Protein 8UKM (pdb70)

Nearest PDB structures (foldseek):
  8ukm-assembly1_A  TM=1.005E+00  e=1.524E-37  synthetic construct
  8un1-assembly1_B  TM=9.623E-01  e=1.556E-26  synthetic construct
  8ui2-assembly1_A  TM=9.583E-01  e=7.391E-26  synthetic construct
  6n06-assembly1_C  TM=9.325E-01  e=1.803E-20  Haliangium ochraceum DSM 14365
  5dii-assembly2_D  TM=9.354E-01  e=4.704E-20  Haliangium ochraceum DSM 14365

Foldseek 3Di:
DWKKKKFKFQPLVLVVVLVVQLCVQAVWDWQDFDAFAPGITMTMTIDAQVSNVVSVVRSCVSSVPPPPGTPDIDITGDDDPLVVVVSNDFDADDFDDDQQKKKKKFKFQAVRLVVVLVRQLVVVAVWDWGGWAARHPPRRMIITMTIGDPVRRVVSVVSSCVSCPPRTDDIDIGRGDDVVCRVPD/DKEKEWADDDDPVLVVQLVVLLLVLVCVLVVDDPVPDDYYYDYDYQQPDDDPNDGSDIAMEMEAEAAPPDDVVSVVSSVVSNLVSNCVSVVDDSVRYHYYYDHQYPVGD

B-factor: mean 154.23, std 31.89, range [104.58, 268.88]

Sequence (294 aa):
RPALLILELKSYARGVRVADAALKAAPVRLLKCKIVEPGKALIMLTGRPEDVEKAYKAALTVANKGSGNLIDSVFIPAIHPALLPFLLEETPAPPLEDPDRALLFVEVKTVAAAIRAADAALRAAPVELVRMRLSEHIGGKAVFALVGDPADVLRAAAVVAEVAGDQLLDIAIIPRPHPALLGREMLVVYVPEGYSEAQKRALLFRLAAAVVEATGTPLENVRIILTTYAPADVLLGGAIGVPLVVILVYLLEGLSPEQKAALVKALTAAAAEALGVDPENIRVILVPVPPENF

Solvent-accessible surface area: 15415 Å² total; per-residue (Å²): 158,59,0,9,4,1,8,17,1,96,28,125,70,91,0,76,145,1,11,64,26,3,88,155,50,3,127,14,165,92,50,51,40,105,93,23,78,82,36,78,9,8,2,19,10,17,24,151,64,96,19,1,72,58,1,34,106,31,2,45,108,73,9,90,108,56,70,48,31,14,84,23,21,9,60,38,71,33,3,54,68,45,18,60,64,23,32,105,117,119,56,104,26,102,105,53,146,49,76,84,82,8,24,5,80,1,24,4,100,14,6,0,2,0,28,78,0,8,15,29,8,15,102,62,0,95,6,106,19,30,118,35,128,30,6,77,159,57,31,15,83,2,23,13,14,10,16,10,65,42,28,46,1,8,67,4,0,3,33,7,1,114,47,2,20,107,44,24,94,76,30,46,45,77,48,155,13,109,108,70,57,56,46,185,90,94,12,48,5,112,16,12,110,58,62,50,97,16,68,89,65,12,15,62,35,60,4,16,11,11,17,12,94,31,49,61,37,86,40,90,110,24,108,44,87,46,74,70,46,50,69,92,104,37,109,56,81,66,38,112,38,58,53,30,12,44,4,44,14,89,22,64,71,77,46,43,110,124,54,52,60,51,10,47,138,23,7,26,45,10,5,15,112,20,26,70,30,74,73,116,24,6,115,33,93,46,60,72,20,62,111,165,101,132

Secondary structure (DSSP, 8-state):
---EEEEEESSHHHHHHHHHHHHHH--PEEEEEEEETTTEEEEEEE--HHHHHHHHHHHHHHHTTTSSSEEEEEEES---TTHHHHHHS--PPPPPS-TT-EEEEEEES-HHHHHHHHHHHHHHS--EEEEEEESSSSTT-EEEEEEE-HHHHHHHHHHHHHHHGGGEEEEEEE----TTTTTT-/-EEEEEES---HHHHHHHHHHHHHHHHHHH---GGG---EEEEE-GGG-EETTEES---EEEEEEEES---HHHHHHHHHHHHHHHHHHH---GGGEEEEEEEE-TTT-

Structure (mmCIF, N/CA/C/O backbone):
data_8UKM
#
_entry.id   8UKM
#
_cell.length_a   1.00
_cell.length_b   1.00
_cell.length_c   1.00
_cell.angle_alpha   90.00
_cell.angle_beta   90.00
_cell.angle_gamma   90.00
#
_symmetry.space_group_name_H-M   'P 1'
#
loop_
_entity.id
_entity.type
_entity.pdbx_description
1 polymer T33-ml30-redesigned-tandem-BMC-T-fold
2 polymer T33-ml30-redesigned-4-OT-fold
#
loop_
_atom_site.group_PDB
_atom_site.id
_atom_site.type_symbol
_atom_site.label_atom_id
_atom_site.label_alt_id
_atom_site.label_comp_id
_atom_site.label_asym_id
_atom_site.label_entity_id
_atom_site.label_seq_id
_atom_site.pdbx_PDB_ins_code
_atom_site.Cartn_x
_atom_site.Cartn_y
_atom_site.Cartn_z
_atom_site.occupancy
_atom_site.B_iso_or_equiv
_atom_site.auth_seq_id
_atom_site.auth_comp_id
_atom_site.auth_asym_id
_atom_site.auth_atom_id
_atom_site.pdbx_PDB_model_num
ATOM 1 N N . ARG A 1 8 ? 143.597 166.635 156.111 1.00 175.39 19 ARG A N 1
ATOM 2 C CA . ARG A 1 8 ? 142.951 165.544 155.389 1.00 175.39 19 ARG A CA 1
ATOM 3 C C . ARG A 1 8 ? 142.835 165.852 153.901 1.00 175.39 19 ARG A C 1
ATOM 4 O O . ARG A 1 8 ? 141.853 166.444 153.458 1.00 175.39 19 ARG A O 1
ATOM 12 N N . PRO A 1 9 ? 143.850 165.450 153.135 1.00 164.70 20 PRO A N 1
ATOM 13 C CA . PRO A 1 9 ? 143.806 165.652 151.682 1.00 164.70 20 PRO A CA 1
ATOM 14 C C . PRO A 1 9 ? 142.857 164.686 150.995 1.00 164.70 20 PRO A C 1
ATOM 15 O O . PRO A 1 9 ? 142.310 163.780 151.631 1.00 164.70 20 PRO A O 1
ATOM 19 N N . ALA A 1 10 ? 142.655 164.875 149.693 1.00 171.12 21 ALA A N 1
ATOM 20 C CA . ALA A 1 10 ? 141.763 164.045 148.900 1.00 171.12 21 ALA A CA 1
ATOM 21 C C . ALA A 1 10 ? 142.567 163.205 147.909 1.00 171.12 21 ALA A C 1
ATOM 22 O O . ALA A 1 10 ? 143.779 163.370 147.747 1.00 171.12 21 ALA A O 1
ATOM 24 N N . LEU A 1 11 ? 141.876 162.290 147.232 1.00 161.78 22 LEU A N 1
ATOM 25 C CA . LEU A 1 11 ? 142.510 161.436 146.239 1.00 161.78 22 LEU A CA 1
ATOM 26 C C . LEU A 1 11 ? 141.513 161.117 145.137 1.00 161.78 22 LEU A C 1
ATOM 27 O O . LEU A 1 11 ? 140.298 161.113 145.350 1.00 161.78 22 LEU A O 1
ATOM 32 N N . LEU A 1 12 ? 142.046 160.841 143.950 1.00 150.31 23 LEU A N 1
ATOM 33 C CA . LEU A 1 12 ? 141.244 160.366 142.833 1.00 150.31 23 LEU A CA 1
ATOM 34 C C . LEU A 1 12 ? 142.001 159.253 142.131 1.00 150.31 23 LEU A C 1
ATOM 35 O O . LEU A 1 12 ? 143.193 159.396 141.841 1.00 150.31 23 LEU A O 1
ATOM 40 N N . ILE A 1 13 ? 141.299 158.155 141.858 1.00 138.69 24 ILE A N 1
ATOM 41 C CA . ILE A 1 13 ? 141.887 156.941 141.308 1.00 138.69 24 ILE A CA 1
ATOM 42 C C . ILE A 1 13 ? 141.120 156.549 140.055 1.00 138.69 24 ILE A C 1
ATOM 43 O O . ILE A 1 13 ? 139.886 156.602 140.029 1.00 138.69 24 ILE A O 1
ATOM 48 N N . LEU A 1 14 ? 141.853 156.148 139.020 1.00 137.26 25 LEU A N 1
ATOM 49 C CA . LEU A 1 14 ? 141.254 155.795 137.738 1.00 137.26 25 LEU A CA 1
ATOM 50 C C . LEU A 1 14 ? 141.886 154.509 137.232 1.00 137.26 25 LEU A C 1
ATOM 51 O O . LE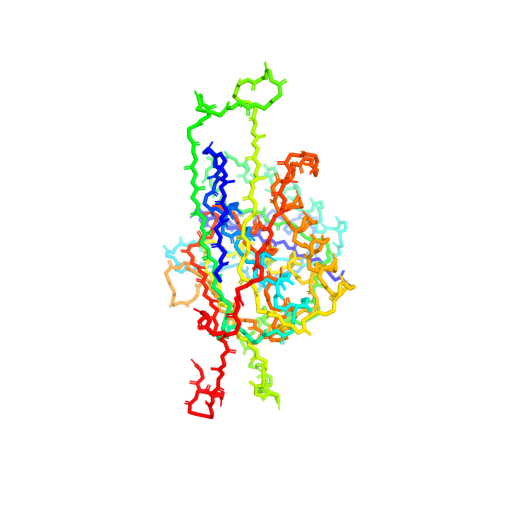U A 1 14 ? 143.097 154.466 136.992 1.00 137.26 25 LEU A O 1
ATOM 56 N N . GLU A 1 15 ? 141.066 153.471 137.073 1.00 141.59 26 GLU A N 1
ATOM 57 C CA . GLU A 1 15 ? 141.491 152.180 136.542 1.00 141.59 26 GLU A CA 1
ATOM 58 C C . GLU A 1 15 ? 140.858 152.007 135.169 1.00 141.59 26 GLU A C 1
ATOM 59 O O . GLU A 1 15 ? 139.632 151.893 135.055 1.00 141.59 26 GLU A O 1
ATOM 65 N N . LEU A 1 16 ? 141.685 151.985 134.129 1.00 134.39 27 LEU A N 1
ATOM 66 C CA . LEU A 1 16 ? 141.179 151.932 132.768 1.00 134.39 27 LEU A CA 1
ATOM 67 C C . LEU A 1 16 ? 141.846 150.802 132.000 1.00 134.39 27 LEU A C 1
ATOM 68 O O . LEU A 1 16 ? 142.921 150.322 132.362 1.00 134.39 27 LEU A O 1
ATOM 73 N N . LYS A 1 17 ? 141.173 150.370 130.934 1.00 141.23 28 LYS A N 1
ATOM 74 C CA . LYS A 1 17 ? 141.683 149.339 130.039 1.00 141.23 28 LYS A CA 1
ATOM 75 C C . LYS A 1 17 ? 142.245 149.916 128.747 1.00 141.23 28 LYS A C 1
ATOM 76 O O . LYS A 1 17 ? 143.341 149.535 128.324 1.00 141.23 28 LYS A O 1
ATOM 82 N N . SER A 1 18 ? 141.519 150.830 128.109 1.00 141.69 29 SER A N 1
ATOM 83 C CA . SER A 1 18 ? 142.039 151.570 126.963 1.00 141.69 29 SER A CA 1
ATOM 84 C C . SER A 1 18 ? 142.984 152.625 127.517 1.00 141.69 29 SER A C 1
ATOM 85 O O . SER A 1 18 ? 142.596 153.760 127.795 1.00 141.69 29 SER A O 1
ATOM 88 N N . TYR A 1 19 ? 144.245 152.237 127.696 1.00 154.11 30 TYR A N 1
ATOM 89 C CA . TYR A 1 19 ? 145.182 153.083 128.423 1.00 154.11 30 TYR A CA 1
ATOM 90 C C . TYR A 1 19 ? 145.559 154.342 127.656 1.00 154.11 30 TYR A C 1
ATOM 91 O O . TYR A 1 19 ? 145.934 155.339 128.278 1.00 154.11 30 TYR A O 1
ATOM 100 N N . ALA A 1 20 ? 145.481 154.326 126.326 1.00 124.72 31 ALA A N 1
ATOM 101 C CA . ALA A 1 20 ? 145.583 155.581 125.596 1.00 124.72 31 ALA A CA 1
ATOM 102 C C . ALA A 1 20 ? 144.415 156.493 125.940 1.00 124.72 31 ALA A C 1
ATOM 103 O O . ALA A 1 20 ? 144.589 157.705 126.115 1.00 124.72 31 ALA A O 1
ATOM 105 N N . ARG A 1 21 ? 143.214 155.923 126.050 1.00 134.73 32 ARG A N 1
ATOM 106 C CA . ARG A 1 21 ? 142.078 156.698 126.531 1.00 134.73 32 ARG A CA 1
ATOM 107 C C . ARG A 1 21 ? 142.308 157.177 127.955 1.00 134.73 32 ARG A C 1
ATOM 108 O O . ARG A 1 21 ? 141.845 158.260 128.327 1.00 134.73 32 ARG A O 1
ATOM 116 N N . GLY A 1 22 ? 143.019 156.391 128.765 1.00 135.41 33 GLY A N 1
ATOM 117 C CA . GLY A 1 22 ? 143.389 156.860 130.089 1.00 135.41 33 GLY A CA 1
ATOM 118 C C . GLY A 1 22 ? 144.324 158.050 130.035 1.00 135.41 33 GLY A C 1
ATOM 119 O O . GLY A 1 22 ? 144.184 159.002 130.806 1.00 135.41 33 GLY A O 1
ATOM 120 N N . VAL A 1 23 ? 145.294 158.008 129.125 1.00 129.05 34 VAL A N 1
ATOM 121 C CA . VAL A 1 23 ? 146.146 159.167 128.894 1.00 129.05 34 VAL A CA 1
ATOM 122 C C . VAL A 1 23 ? 145.289 160.372 128.540 1.00 129.05 34 VAL A C 1
ATOM 123 O O . VAL A 1 23 ? 145.461 161.465 129.089 1.00 129.05 34 VAL A O 1
ATOM 127 N N . ARG A 1 24 ? 144.334 160.173 127.632 1.00 137.98 35 ARG A N 1
ATOM 128 C CA . ARG A 1 24 ? 143.480 161.268 127.185 1.00 137.98 35 ARG A CA 1
ATOM 129 C C . ARG A 1 24 ? 142.683 161.854 128.342 1.00 137.98 35 ARG A C 1
ATOM 130 O O . ARG A 1 24 ? 142.589 163.078 128.495 1.00 137.98 35 ARG A O 1
ATOM 138 N N . VAL A 1 25 ? 142.098 160.991 129.171 1.00 131.86 36 VAL A N 1
ATOM 139 C CA . VAL A 1 25 ? 141.270 161.484 130.264 1.00 131.86 36 VAL A CA 1
ATOM 140 C C . VAL A 1 25 ? 142.129 162.184 131.307 1.00 131.86 36 VAL A C 1
ATOM 141 O O . VAL A 1 25 ? 141.708 163.180 131.903 1.00 131.86 36 VAL A O 1
ATOM 145 N N . ALA A 1 26 ? 143.347 161.691 131.539 1.00 134.75 37 ALA A N 1
ATOM 146 C CA . ALA A 1 26 ? 144.247 162.385 132.452 1.00 134.75 37 ALA A CA 1
ATOM 147 C C . ALA A 1 26 ? 144.604 163.764 131.916 1.00 134.75 37 ALA A C 1
ATOM 148 O O . ALA A 1 26 ? 144.620 164.753 132.666 1.00 134.75 37 ALA A O 1
ATOM 150 N N . ASP A 1 27 ? 144.888 163.849 130.614 1.00 150.28 38 ASP A N 1
ATOM 151 C CA . ASP A 1 27 ? 145.192 165.141 130.020 1.00 150.28 38 ASP A CA 1
ATOM 152 C C . ASP A 1 27 ? 144.022 166.095 130.175 1.00 150.28 38 ASP A C 1
ATOM 153 O O . ASP A 1 27 ? 144.212 167.254 130.542 1.00 150.28 38 ASP A O 1
ATOM 158 N N . ALA A 1 28 ? 142.802 165.618 129.923 1.00 149.80 39 ALA A N 1
ATOM 159 C CA . ALA A 1 28 ? 141.629 166.478 130.068 1.00 149.80 39 ALA A CA 1
ATOM 160 C C . ALA A 1 28 ? 141.437 166.914 131.516 1.00 149.80 39 ALA A C 1
ATOM 161 O O . ALA A 1 28 ? 141.106 168.077 131.793 1.00 149.80 39 ALA A O 1
ATOM 163 N N . ALA A 1 29 ? 141.645 165.990 132.454 1.00 146.27 40 ALA A N 1
ATOM 164 C CA . ALA A 1 29 ? 141.492 166.319 133.863 1.00 146.27 40 ALA A CA 1
ATOM 165 C C . ALA A 1 29 ? 142.450 167.426 134.265 1.00 146.27 40 ALA A C 1
ATOM 166 O O . ALA A 1 29 ? 142.069 168.355 134.986 1.00 146.27 40 ALA A O 1
ATOM 168 N N . LEU A 1 30 ? 143.695 167.360 133.799 1.00 149.05 41 LEU A N 1
ATOM 169 C CA . LEU A 1 30 ? 144.591 168.459 134.127 1.00 149.05 41 LEU A CA 1
ATOM 170 C C . LEU A 1 30 ? 144.359 169.683 133.249 1.00 149.05 41 LEU A C 1
ATOM 171 O O . LEU A 1 30 ? 144.818 170.772 133.609 1.00 149.05 41 LEU A O 1
ATOM 176 N N . LYS A 1 31 ? 143.674 169.536 132.110 1.00 154.73 42 LYS A N 1
ATOM 177 C CA . LYS A 1 31 ? 143.200 170.711 131.386 1.00 154.73 42 LYS A CA 1
ATOM 178 C C . LYS A 1 31 ? 142.293 171.526 132.285 1.00 154.73 42 LYS A C 1
ATOM 179 O O . LYS A 1 31 ? 142.442 172.747 132.414 1.00 154.73 42 LYS A O 1
ATOM 185 N N . ALA A 1 32 ? 141.335 170.850 132.919 1.00 150.33 43 ALA A N 1
ATOM 186 C CA . ALA A 1 32 ? 140.380 171.553 133.765 1.00 150.33 43 ALA A CA 1
ATOM 187 C C . ALA A 1 32 ? 141.049 172.129 135.005 1.00 150.33 43 ALA A C 1
ATOM 188 O O . ALA A 1 32 ? 140.811 173.288 135.364 1.00 150.33 43 ALA A O 1
ATOM 190 N N . ALA A 1 33 ? 141.901 171.350 135.663 1.00 169.75 44 ALA A N 1
ATOM 191 C CA . ALA A 1 33 ? 142.338 171.701 137.003 1.00 169.75 44 ALA A CA 1
ATOM 192 C C . ALA A 1 33 ? 143.853 171.677 137.119 1.00 169.75 44 ALA A C 1
ATOM 193 O O . ALA A 1 33 ? 144.529 170.953 136.382 1.00 169.75 44 ALA A O 1
ATOM 195 N N . PRO A 1 34 ? 144.417 172.476 138.045 1.00 180.79 45 PRO A N 1
ATOM 196 C CA . PRO A 1 34 ? 145.846 172.405 138.374 1.00 180.79 45 PRO A CA 1
ATOM 197 C C . PRO A 1 34 ? 146.163 171.332 139.415 1.00 180.79 45 PRO A C 1
ATOM 198 O O . PRO A 1 34 ? 146.878 171.576 140.388 1.00 180.79 45 PRO A O 1
ATOM 202 N N . VAL A 1 35 ? 145.622 170.138 139.211 1.00 175.61 46 VAL A N 1
ATOM 203 C CA . VAL A 1 35 ? 145.800 169.031 140.141 1.00 175.61 46 VAL A CA 1
ATOM 204 C C . VAL A 1 35 ? 147.092 168.306 139.796 1.00 175.61 46 VAL A C 1
ATOM 205 O O . VAL A 1 35 ? 147.334 167.966 138.632 1.00 175.61 46 VAL A O 1
ATOM 209 N N . ARG A 1 36 ? 147.927 168.075 140.804 1.00 171.24 47 ARG A N 1
ATOM 210 C CA . ARG A 1 36 ? 149.192 167.395 140.581 1.00 171.24 47 ARG A CA 1
ATOM 211 C C . ARG A 1 36 ? 148.963 165.926 140.234 1.00 171.24 47 ARG A C 1
ATOM 212 O O . ARG A 1 36 ? 147.918 165.340 140.530 1.00 171.24 47 ARG A O 1
ATOM 220 N N . LEU A 1 37 ? 149.963 165.335 139.589 1.00 169.64 48 LEU A N 1
ATOM 221 C CA . LEU A 1 37 ? 149.923 163.938 139.184 1.00 169.64 48 LEU A CA 1
ATOM 222 C C . LEU A 1 37 ? 150.771 163.097 140.126 1.00 169.64 48 LEU A C 1
ATOM 223 O O . LEU A 1 37 ? 151.889 163.480 140.481 1.00 169.64 48 LEU A O 1
ATOM 228 N N . LEU A 1 38 ? 150.230 161.950 140.531 1.00 170.23 49 LEU A N 1
ATOM 229 C CA . LEU A 1 38 ? 150.957 160.997 141.359 1.00 170.23 49 LEU A CA 1
ATOM 230 C C . LEU A 1 38 ? 151.532 159.849 140.542 1.00 170.23 49 LEU A C 1
ATOM 231 O O . LEU A 1 38 ? 152.716 159.525 140.672 1.00 170.23 49 LEU A O 1
ATOM 236 N N . LYS A 1 39 ? 150.711 159.226 139.703 1.00 146.88 50 LYS A N 1
ATOM 237 C CA . LYS A 1 39 ? 151.168 158.140 138.842 1.00 146.88 50 LYS A CA 1
ATOM 238 C C . LYS A 1 39 ? 150.143 157.946 137.740 1.00 146.88 50 LYS A C 1
ATOM 239 O O . LYS A 1 39 ? 148.961 157.734 138.030 1.00 146.88 50 LYS A O 1
ATOM 245 N N . CYS A 1 40 ? 150.585 158.036 136.490 1.00 142.12 51 CYS A N 1
ATOM 246 C CA . CYS A 1 40 ? 149.779 157.677 135.325 1.00 142.12 51 CYS A CA 1
ATOM 247 C C . CYS A 1 40 ? 150.569 156.607 134.591 1.00 142.12 51 CYS A C 1
ATOM 248 O O . CYS A 1 40 ? 151.311 156.893 133.649 1.00 142.12 51 CYS A O 1
ATOM 251 N N . LYS A 1 41 ? 150.419 155.365 135.037 1.00 136.55 52 LYS A N 1
ATOM 252 C CA . LYS A 1 41 ? 151.277 154.294 134.551 1.00 136.55 52 LYS A CA 1
ATOM 253 C C . LYS A 1 41 ? 150.465 153.034 134.312 1.00 136.55 52 LYS A C 1
ATOM 254 O O . LYS A 1 41 ? 149.425 152.816 134.936 1.00 136.55 52 LYS A O 1
ATOM 260 N N . ILE A 1 42 ? 150.952 152.206 133.412 1.00 133.90 53 ILE A N 1
ATOM 261 C CA . ILE A 1 42 ? 150.339 150.913 133.152 1.00 133.90 53 ILE A CA 1
ATOM 262 C C . ILE A 1 42 ? 150.989 149.881 134.057 1.00 133.90 53 ILE A C 1
ATOM 263 O O . ILE A 1 42 ? 152.170 149.991 134.407 1.00 133.90 53 ILE A O 1
ATOM 268 N N . VAL A 1 43 ? 150.206 148.885 134.463 1.00 136.12 54 VAL A N 1
ATOM 269 C CA . VAL A 1 43 ? 150.664 147.830 135.353 1.00 136.12 54 VAL A CA 1
ATOM 270 C C . VAL A 1 43 ? 150.119 146.498 134.855 1.00 136.12 54 VAL A C 1
ATOM 271 O O . VAL A 1 43 ? 149.273 146.439 133.960 1.00 136.12 54 VAL A O 1
ATOM 275 N N . GLU A 1 44 ? 150.625 145.423 135.447 1.00 149.58 55 GLU A N 1
ATOM 276 C CA . GLU A 1 44 ? 150.142 144.094 135.115 1.00 149.58 55 GLU A CA 1
ATOM 277 C C . GLU A 1 44 ? 148.679 143.958 135.532 1.00 149.58 55 GLU A C 1
ATOM 278 O O . GLU A 1 44 ? 148.286 144.459 136.589 1.00 149.58 55 GLU A O 1
ATOM 284 N N . PRO A 1 45 ? 147.846 143.291 134.724 1.00 136.73 56 PRO A N 1
ATOM 285 C CA . PRO A 1 45 ? 148.153 142.640 133.450 1.00 136.73 56 PRO A CA 1
ATOM 286 C C . PRO A 1 45 ? 147.879 143.541 132.254 1.00 136.73 56 PRO A C 1
ATOM 287 O O . PRO A 1 45 ? 147.274 143.111 131.277 1.00 136.73 56 PRO A O 1
ATOM 291 N N . GLY A 1 46 ? 148.309 144.798 132.303 1.00 140.13 57 GLY A N 1
ATOM 292 C CA . GLY A 1 46 ? 148.095 145.700 131.190 1.00 140.13 57 GLY A CA 1
ATOM 293 C C . GLY A 1 46 ? 146.928 146.641 131.402 1.00 140.13 57 GLY A C 1
ATOM 294 O O . GLY A 1 46 ? 146.117 146.849 130.495 1.00 140.13 57 GLY A O 1
ATOM 295 N N . LYS A 1 47 ? 146.827 147.208 132.599 1.00 140.09 58 LYS A N 1
ATOM 296 C CA . LYS A 1 47 ? 145.765 148.140 132.945 1.00 140.09 58 LYS A CA 1
ATOM 297 C C . LYS A 1 47 ? 146.375 149.468 133.364 1.00 140.09 58 LYS A C 1
ATOM 298 O O . LYS A 1 47 ? 147.410 149.501 134.036 1.00 140.09 58 LYS A O 1
ATOM 304 N N . ALA A 1 48 ? 145.737 150.561 132.957 1.00 138.95 59 ALA A N 1
ATOM 305 C CA . ALA A 1 48 ? 146.225 151.896 133.260 1.00 138.95 59 ALA A CA 1
ATOM 306 C C . ALA A 1 48 ? 145.702 152.349 134.615 1.00 138.95 59 ALA A C 1
ATOM 307 O O . ALA A 1 48 ? 144.499 152.260 134.886 1.00 138.95 59 ALA A O 1
ATOM 309 N N . LEU A 1 49 ? 146.607 152.843 135.453 1.00 144.90 60 LEU A N 1
ATOM 310 C CA . LEU A 1 49 ? 146.293 153.337 136.782 1.00 144.90 60 LEU A CA 1
ATOM 311 C C . LEU A 1 49 ? 146.682 154.806 136.856 1.00 144.90 60 LEU A C 1
ATOM 312 O O . LEU A 1 49 ? 147.797 155.183 136.465 1.00 144.90 60 LEU A O 1
ATOM 317 N N . ILE A 1 50 ? 145.757 155.625 137.354 1.00 147.00 61 ILE A N 1
ATOM 318 C CA . ILE A 1 50 ? 145.933 157.067 137.461 1.00 147.00 61 ILE A CA 1
ATOM 319 C C . ILE A 1 50 ? 145.609 157.489 138.886 1.00 147.00 61 ILE A C 1
ATOM 320 O O . ILE A 1 50 ? 144.540 157.152 139.405 1.00 147.00 61 ILE A O 1
ATOM 325 N N . MET A 1 51 ? 146.521 158.231 139.510 1.00 159.09 62 MET A N 1
ATOM 326 C CA . MET A 1 51 ? 146.311 158.764 140.852 1.00 159.09 62 MET A CA 1
ATOM 327 C C . MET A 1 51 ? 146.551 160.266 140.853 1.00 159.09 62 MET A C 1
ATOM 328 O O . MET A 1 51 ? 147.592 160.731 140.380 1.00 159.09 62 MET A O 1
ATOM 333 N N . LEU A 1 52 ? 145.596 161.017 141.401 1.00 160.23 63 LEU A N 1
ATOM 334 C CA . LEU A 1 52 ? 145.673 162.471 141.450 1.00 160.23 63 LEU A CA 1
ATOM 335 C C . LEU A 1 52 ? 145.277 162.965 142.835 1.00 160.23 63 LEU A C 1
ATOM 336 O O . LEU A 1 52 ? 144.503 162.312 143.540 1.00 160.23 63 LEU A O 1
ATOM 341 N N . THR A 1 53 ? 145.808 164.126 143.222 1.00 172.19 64 THR A N 1
ATOM 342 C CA . THR A 1 53 ? 145.451 164.726 144.502 1.00 172.19 64 THR A CA 1
ATOM 343 C C . THR A 1 53 ? 145.530 166.243 144.405 1.00 172.19 64 THR A C 1
ATOM 344 O O . THR A 1 53 ? 146.248 166.798 143.569 1.00 172.19 64 THR A O 1
ATOM 348 N N . GLY A 1 54 ? 144.794 166.908 145.292 1.00 179.77 65 GLY A N 1
ATOM 349 C CA . GLY A 1 54 ? 144.766 168.364 145.300 1.00 179.77 65 GLY A CA 1
ATOM 350 C C . GLY A 1 54 ? 143.689 168.898 146.222 1.00 179.77 65 GLY A C 1
ATOM 351 O O . GLY A 1 54 ? 143.287 168.234 147.185 1.00 179.77 65 GLY A O 1
ATOM 352 N N . ARG A 1 55 ? 143.234 170.109 145.916 1.00 181.38 66 ARG A N 1
ATOM 353 C CA . ARG A 1 55 ? 142.199 170.745 146.719 1.00 181.38 66 ARG A CA 1
ATOM 354 C C . ARG A 1 55 ? 140.882 169.983 146.580 1.00 181.38 66 ARG A C 1
ATOM 355 O O . ARG A 1 55 ? 140.567 169.485 145.495 1.00 181.38 66 ARG A O 1
ATOM 363 N N . PRO A 1 56 ? 140.090 169.879 147.659 1.00 180.43 67 PRO A N 1
ATOM 364 C CA . PRO A 1 56 ? 138.848 169.092 147.604 1.00 180.43 67 PRO A CA 1
ATOM 365 C C . PRO A 1 56 ? 137.921 169.458 146.455 1.00 180.43 67 PRO A C 1
ATOM 366 O O . PRO A 1 56 ? 137.586 168.602 145.630 1.00 180.43 67 PRO A O 1
ATOM 370 N N . GLU A 1 57 ? 137.499 170.722 146.388 1.00 186.53 68 GLU A N 1
ATOM 371 C CA . GLU A 1 57 ? 136.585 171.131 145.325 1.00 186.53 68 GLU A CA 1
ATOM 372 C C . GLU A 1 57 ? 137.243 171.007 143.956 1.00 186.53 68 GLU A C 1
ATOM 373 O O . GLU A 1 57 ? 136.592 170.619 142.976 1.00 186.53 68 GLU A O 1
ATOM 379 N N . ASP A 1 58 ? 138.530 171.348 143.870 1.00 185.99 69 ASP A N 1
ATOM 380 C CA . ASP A 1 58 ? 139.259 171.228 142.612 1.00 185.99 69 ASP A CA 1
ATOM 381 C C . ASP A 1 58 ? 139.288 169.781 142.144 1.00 185.99 69 ASP A C 1
ATOM 382 O O . ASP A 1 58 ? 138.969 169.480 140.985 1.00 185.99 69 ASP A O 1
ATOM 387 N N . VAL A 1 59 ? 139.649 168.870 143.049 1.00 174.11 70 VAL A N 1
ATOM 388 C CA . VAL A 1 59 ? 139.671 167.450 142.720 1.00 174.11 70 VAL A CA 1
ATOM 389 C C . VAL A 1 59 ? 138.287 166.989 142.286 1.00 174.11 70 VAL A C 1
ATOM 390 O O . VAL A 1 59 ? 138.147 166.255 141.306 1.00 174.11 70 VAL A O 1
ATOM 394 N N . GLU A 1 60 ? 137.245 167.436 142.990 1.00 171.00 71 GLU A N 1
ATOM 395 C CA . GLU A 1 60 ? 135.888 166.982 142.695 1.00 171.00 71 GLU A CA 1
ATOM 396 C C . GLU A 1 60 ? 135.436 167.414 141.305 1.00 171.00 71 GLU A C 1
ATOM 397 O O . GLU A 1 60 ? 134.875 166.616 140.540 1.00 171.00 71 GLU A O 1
ATOM 403 N N . LYS A 1 61 ? 135.634 168.690 140.975 1.00 175.14 72 LYS A N 1
ATOM 404 C CA . LYS A 1 61 ? 135.197 169.175 139.672 1.00 175.14 72 LYS A CA 1
ATOM 405 C C . LYS A 1 61 ? 136.025 168.561 138.551 1.00 175.14 72 LYS A C 1
ATOM 406 O O . LYS A 1 61 ? 135.486 168.215 137.489 1.00 175.14 72 LYS A O 1
ATOM 412 N N . ALA A 1 62 ? 137.328 168.384 138.780 1.00 170.68 73 ALA A N 1
ATOM 413 C CA . ALA A 1 62 ? 138.135 167.658 137.812 1.00 170.68 73 ALA A CA 1
ATOM 414 C C . ALA A 1 62 ? 137.613 166.239 137.645 1.00 170.68 73 ALA A C 1
ATOM 415 O O . ALA A 1 62 ? 137.611 165.694 136.538 1.00 170.68 73 ALA A O 1
ATOM 417 N N . TYR A 1 63 ? 137.123 165.649 138.734 1.00 158.26 74 TYR A N 1
ATOM 418 C CA . TYR A 1 63 ? 136.630 164.281 138.692 1.00 158.26 74 TYR A CA 1
ATOM 419 C C . TYR A 1 63 ? 135.385 164.178 137.831 1.00 158.26 74 TYR A C 1
ATOM 420 O O . TYR A 1 63 ? 135.271 163.277 136.994 1.00 158.26 74 TYR A O 1
ATOM 429 N N . LYS A 1 64 ? 134.430 165.088 138.025 1.00 172.66 75 LYS A N 1
ATOM 430 C CA . LYS A 1 64 ? 133.236 164.992 137.194 1.00 172.66 75 LYS A CA 1
ATOM 431 C C . LYS A 1 64 ? 133.563 165.321 135.746 1.00 172.66 75 LYS A C 1
ATOM 432 O O . LYS A 1 64 ? 132.987 164.720 134.831 1.00 172.66 75 LYS A O 1
ATOM 438 N N . ALA A 1 65 ? 134.494 166.254 135.511 1.00 174.22 76 ALA A N 1
ATOM 439 C CA . ALA A 1 65 ? 134.919 166.510 134.139 1.00 174.22 76 ALA A CA 1
ATOM 440 C C . ALA A 1 65 ? 135.502 165.251 133.508 1.00 174.22 76 ALA A C 1
ATOM 441 O O . ALA A 1 65 ? 135.183 164.915 132.362 1.00 174.22 76 ALA A O 1
ATOM 443 N N . ALA A 1 66 ? 136.349 164.535 134.251 1.00 168.10 77 ALA A N 1
ATOM 444 C CA . ALA A 1 66 ? 136.945 163.305 133.740 1.00 168.10 77 ALA A CA 1
ATOM 445 C C . ALA A 1 66 ? 135.886 162.240 133.499 1.00 168.10 77 ALA A C 1
ATOM 446 O O . ALA A 1 66 ? 135.954 161.495 132.517 1.00 168.10 77 ALA A O 1
ATOM 448 N N . LEU A 1 67 ? 134.903 162.148 134.393 1.00 165.24 78 LEU A N 1
ATOM 449 C CA . LEU A 1 67 ? 133.822 161.189 134.205 1.00 165.24 78 LEU A CA 1
ATOM 450 C C . LEU A 1 67 ? 133.058 161.480 132.923 1.00 165.24 78 LEU A C 1
ATOM 451 O O . LEU A 1 67 ? 132.760 160.566 132.146 1.00 165.24 78 LEU A O 1
ATOM 456 N N . THR A 1 68 ? 132.744 162.755 132.680 1.00 180.08 79 THR A N 1
ATOM 457 C CA . THR A 1 68 ? 132.077 163.122 131.436 1.00 180.08 79 THR A CA 1
ATOM 458 C C . THR A 1 68 ? 132.944 162.790 130.231 1.00 180.08 79 THR A C 1
ATOM 459 O O . THR A 1 68 ? 132.443 162.300 129.212 1.00 180.08 79 THR A O 1
ATOM 463 N N . VAL A 1 69 ? 134.250 163.040 130.331 1.00 170.71 80 VAL A N 1
ATOM 464 C CA . VAL A 1 69 ? 135.126 162.830 129.184 1.00 170.71 80 VAL A CA 1
ATOM 465 C C . VAL A 1 69 ? 135.242 161.346 128.853 1.00 170.71 80 VAL A C 1
ATOM 466 O O . VAL A 1 69 ? 135.141 160.948 127.687 1.00 170.71 80 VAL A O 1
ATOM 470 N N . ALA A 1 70 ? 135.438 160.507 129.865 1.00 169.88 81 ALA A N 1
ATOM 471 C CA . ALA A 1 70 ? 135.748 159.100 129.652 1.00 169.88 81 ALA A CA 1
ATOM 472 C C . ALA A 1 70 ? 134.515 158.219 129.504 1.00 169.88 81 ALA A C 1
ATOM 473 O O . ALA A 1 70 ? 134.665 157.024 129.228 1.00 169.88 81 ALA A O 1
ATOM 475 N N . ASN A 1 71 ? 133.313 158.771 129.682 1.00 192.94 82 ASN A N 1
ATOM 476 C CA . ASN A 1 71 ? 132.058 158.033 129.522 1.00 192.94 82 ASN A CA 1
ATOM 477 C C . ASN A 1 71 ? 132.022 156.822 130.462 1.00 192.94 82 ASN A C 1
ATOM 478 O O . ASN A 1 71 ? 132.040 155.661 130.047 1.00 192.94 82 ASN A O 1
ATOM 48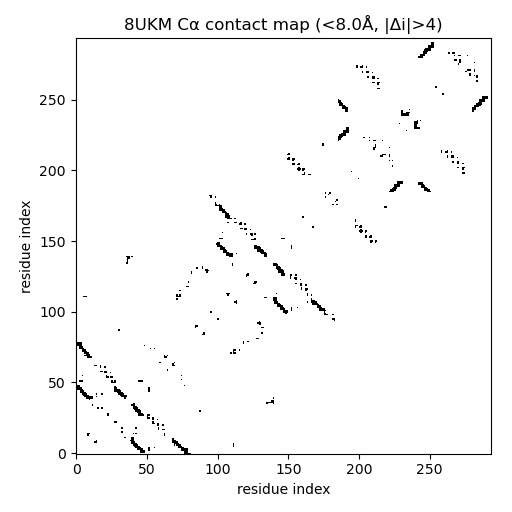3 N N . LYS A 1 72 ? 131.995 157.138 131.754 1.00 184.29 83 LYS A N 1
ATOM 484 C CA . LYS A 1 72 ? 131.915 156.108 132.780 1.00 184.29 83 LYS A CA 1
ATOM 485 C C . LYS A 1 72 ? 130.665 155.255 132.594 1.00 184.29 83 LYS A C 1
ATOM 486 O O . LYS A 1 72 ? 129.578 155.767 132.316 1.00 184.29 83 LYS A O 1
ATOM 492 N N . GLY A 1 73 ? 130.830 153.942 132.748 1.00 175.80 84 GLY A N 1
ATOM 493 C CA . GLY A 1 73 ? 129.735 153.007 132.622 1.00 175.80 84 GLY A CA 1
ATOM 494 C C . GLY A 1 73 ? 129.656 152.282 131.298 1.00 175.80 84 GLY A C 1
ATOM 495 O O . GLY A 1 73 ? 128.835 151.366 131.163 1.00 175.80 84 GLY A O 1
ATOM 496 N N . SER A 1 74 ? 130.480 152.652 130.320 1.00 182.55 85 SER A N 1
ATOM 497 C CA . SER A 1 74 ? 130.457 152.010 129.013 1.00 182.55 85 SER A CA 1
ATOM 498 C C . SER A 1 74 ? 131.407 150.825 128.914 1.00 182.55 85 SER A C 1
ATOM 499 O O . SER A 1 74 ? 131.518 150.231 127.836 1.00 182.55 85 SER A O 1
ATOM 502 N N . GLY A 1 75 ? 132.090 150.468 130.000 1.00 177.38 86 GLY A N 1
ATOM 503 C CA . GLY A 1 75 ? 132.995 149.343 130.023 1.00 177.38 86 GLY A CA 1
ATOM 504 C C . GLY A 1 75 ? 134.464 149.708 129.948 1.00 177.38 86 GLY A C 1
ATOM 505 O O . GLY A 1 75 ? 135.312 148.866 130.264 1.00 177.38 86 GLY A O 1
ATOM 506 N N . ASN A 1 76 ? 134.787 150.935 129.541 1.00 145.76 87 ASN A N 1
ATOM 507 C CA . ASN A 1 76 ? 136.187 151.336 129.477 1.00 145.76 87 ASN A CA 1
ATOM 508 C C . ASN A 1 76 ? 136.772 151.558 130.864 1.00 145.76 87 ASN A C 1
ATOM 509 O O . ASN A 1 76 ? 137.986 151.426 131.052 1.00 145.76 87 ASN A O 1
ATOM 514 N N . LEU A 1 77 ? 135.932 151.883 131.842 1.00 135.66 88 LEU A N 1
ATOM 515 C CA . LEU A 1 77 ? 136.378 152.226 133.187 1.00 135.66 88 LEU A CA 1
ATOM 516 C C . LEU A 1 77 ? 136.106 151.042 134.106 1.00 135.66 88 LEU A C 1
ATOM 517 O O . LEU A 1 77 ? 134.947 150.719 134.380 1.00 135.66 88 LEU A O 1
ATOM 522 N N . ILE A 1 78 ? 137.170 150.394 134.582 1.00 146.16 89 ILE A N 1
ATOM 523 C CA . ILE A 1 78 ? 136.987 149.297 135.525 1.00 146.16 89 ILE A CA 1
ATOM 524 C C . ILE A 1 78 ? 136.437 149.824 136.843 1.00 146.16 89 ILE A C 1
ATOM 525 O O . ILE A 1 78 ? 135.453 149.301 137.378 1.00 146.16 89 ILE A O 1
ATOM 530 N N . ASP A 1 79 ? 137.052 150.875 137.375 1.00 135.31 90 ASP A N 1
ATOM 531 C CA . ASP A 1 79 ? 136.613 151.451 138.636 1.00 135.31 90 ASP A CA 1
ATOM 532 C C . ASP A 1 79 ? 137.129 152.877 138.734 1.00 135.31 90 ASP A C 1
ATOM 533 O O . ASP A 1 79 ? 138.223 153.192 138.258 1.00 135.31 90 ASP A O 1
ATOM 538 N N . SER A 1 80 ? 136.323 153.730 139.358 1.00 148.65 91 SER A N 1
ATOM 539 C CA . SER A 1 80 ? 136.708 155.102 139.661 1.00 148.65 91 SER A CA 1
ATOM 540 C C . SER A 1 80 ? 136.270 155.404 141.083 1.00 148.65 91 SER A C 1
ATOM 541 O O . SER A 1 80 ? 135.078 155.321 141.395 1.00 148.65 91 SER A O 1
ATOM 544 N N . VAL A 1 81 ? 137.223 155.749 141.941 1.00 139.39 92 VAL A N 1
ATOM 545 C CA . VAL A 1 81 ? 136.963 155.965 143.358 1.00 139.39 92 VAL A CA 1
ATOM 546 C C . VAL A 1 81 ? 137.371 157.386 143.712 1.00 139.39 92 VAL A C 1
ATOM 547 O O . VAL A 1 81 ? 138.502 157.802 143.436 1.00 139.39 92 VAL A O 1
ATOM 551 N N . PHE A 1 82 ? 136.450 158.125 144.320 1.00 142.45 93 PHE A N 1
ATOM 552 C CA . PHE A 1 82 ? 136.702 159.471 144.806 1.00 142.45 93 PHE A CA 1
ATOM 553 C C . PHE A 1 82 ? 136.681 159.457 146.327 1.00 142.45 93 PHE A C 1
ATOM 554 O O . PHE A 1 82 ? 135.912 158.711 146.938 1.00 142.45 93 PHE A O 1
ATOM 562 N N . ILE A 1 83 ? 137.531 160.276 146.936 1.00 153.05 94 ILE A N 1
ATOM 563 C CA . ILE A 1 83 ? 137.608 160.341 148.392 1.00 153.05 94 ILE A CA 1
ATOM 564 C C . ILE A 1 83 ? 138.082 161.728 148.812 1.00 153.05 94 ILE A C 1
ATOM 565 O O . ILE A 1 83 ? 139.093 162.222 148.294 1.00 153.05 94 ILE A O 1
ATOM 570 N N . PRO A 1 84 ? 137.374 162.401 149.715 1.00 162.73 95 PRO A N 1
ATOM 571 C CA . PRO A 1 84 ? 137.783 163.755 150.108 1.00 162.73 95 PRO A CA 1
ATOM 572 C C . PRO A 1 84 ? 138.826 163.775 151.213 1.00 162.73 95 PRO A C 1
ATOM 573 O O . PRO A 1 84 ? 139.658 164.684 151.268 1.00 162.73 95 PRO A O 1
ATOM 577 N N . ALA A 1 85 ? 138.793 162.784 152.099 1.00 160.17 96 ALA A N 1
ATOM 578 C CA . ALA A 1 85 ? 139.669 162.754 153.262 1.00 160.17 96 ALA A CA 1
ATOM 579 C C . ALA A 1 85 ? 140.432 161.442 153.280 1.00 160.17 96 ALA A C 1
ATOM 580 O O . ALA A 1 85 ? 139.830 160.368 153.187 1.00 160.17 96 ALA A O 1
ATOM 582 N N . ILE A 1 86 ? 141.751 161.531 153.407 1.00 154.92 97 ILE A N 1
ATOM 583 C CA . ILE A 1 86 ? 142.635 160.377 153.318 1.00 154.92 97 ILE A CA 1
ATOM 584 C C . ILE A 1 86 ? 143.545 160.351 154.538 1.00 154.92 97 ILE A C 1
ATOM 585 O O . ILE A 1 86 ? 143.842 161.394 155.130 1.00 154.92 97 ILE A O 1
ATOM 590 N N . HIS A 1 87 ? 143.961 159.150 154.924 1.00 155.40 98 HIS A N 1
ATOM 591 C CA . HIS A 1 87 ? 144.669 158.970 156.180 1.00 155.40 98 HIS A CA 1
ATOM 592 C C . HIS A 1 87 ? 146.139 159.356 156.021 1.00 155.40 98 HIS A C 1
ATOM 593 O O . HIS A 1 87 ? 146.724 159.148 154.954 1.00 155.40 98 HIS A O 1
ATOM 600 N N . PRO A 1 88 ? 146.762 159.920 157.061 1.00 156.56 99 PRO A N 1
ATOM 601 C CA . PRO A 1 88 ? 148.182 160.299 156.948 1.00 156.56 99 PRO A CA 1
ATOM 602 C C . PRO A 1 88 ? 149.100 159.147 156.597 1.00 156.56 99 PRO A C 1
ATOM 603 O O . PRO A 1 88 ? 149.949 159.289 155.710 1.00 156.56 99 PRO A O 1
ATOM 607 N N . ALA A 1 89 ? 148.951 158.004 157.269 1.00 155.66 100 ALA A N 1
ATOM 608 C CA . ALA A 1 89 ? 149.852 156.882 157.041 1.00 155.66 100 ALA A CA 1
ATOM 609 C C . ALA A 1 89 ? 149.747 156.338 155.625 1.00 155.66 100 ALA A C 1
ATOM 610 O O . ALA A 1 89 ? 150.635 155.598 155.192 1.00 155.66 100 ALA A O 1
ATOM 612 N N . LEU A 1 90 ? 148.682 156.686 154.901 1.00 160.00 101 LEU A N 1
ATOM 613 C CA . LEU A 1 90 ? 148.568 156.275 153.507 1.00 160.00 101 LEU A CA 1
ATOM 614 C C . LEU A 1 90 ? 149.688 156.868 152.663 1.00 160.00 101 LEU A C 1
ATOM 615 O O . LEU A 1 90 ? 150.280 156.175 151.827 1.00 160.00 101 LEU A O 1
ATOM 620 N N . LEU A 1 91 ? 149.999 158.145 152.877 1.00 168.17 102 LEU A N 1
ATOM 621 C CA . LEU A 1 91 ? 150.948 158.850 152.017 1.00 168.17 102 LEU A CA 1
ATOM 622 C C . LEU A 1 91 ? 152.311 158.175 151.949 1.00 168.17 102 LEU A C 1
ATOM 623 O O . LEU A 1 91 ? 152.815 157.976 150.831 1.00 168.17 102 LEU A O 1
ATOM 628 N N . PRO A 1 92 ? 152.956 157.800 153.061 1.00 180.60 103 PRO A N 1
ATOM 629 C CA . PRO A 1 92 ? 154.216 157.053 152.935 1.00 180.60 103 PRO A CA 1
ATOM 630 C C . PRO A 1 92 ? 154.058 155.742 152.195 1.00 180.60 103 PRO A C 1
ATOM 631 O O . PRO A 1 92 ? 154.974 155.341 151.470 1.00 180.60 103 PRO A O 1
ATOM 635 N N . PHE A 1 93 ? 152.925 155.055 152.359 1.00 174.04 104 PHE A N 1
ATOM 636 C CA . PHE A 1 93 ? 152.698 153.822 151.612 1.00 174.04 104 PHE A CA 1
ATOM 637 C C . PHE A 1 93 ? 152.439 154.094 150.137 1.00 174.04 104 PHE A C 1
ATOM 638 O O . PHE A 1 93 ? 153.020 153.432 149.270 1.00 174.04 104 PHE A O 1
ATOM 646 N N . LEU A 1 94 ? 151.568 155.056 149.830 1.00 160.75 105 LEU A N 1
ATOM 647 C CA . LEU A 1 94 ? 151.199 155.279 148.436 1.00 160.75 105 LEU A CA 1
ATOM 648 C C . LEU A 1 94 ? 152.368 155.821 147.626 1.00 160.75 105 LEU A C 1
ATOM 649 O O . LEU A 1 94 ? 152.627 155.350 146.513 1.00 160.75 105 LEU A O 1
ATOM 654 N N . LEU A 1 95 ? 153.087 156.808 148.166 1.00 184.79 106 LEU A N 1
ATOM 655 C CA . LEU A 1 95 ? 154.135 157.461 147.389 1.00 184.79 106 LEU A CA 1
ATOM 656 C C . LEU A 1 95 ? 155.253 156.490 147.033 1.00 184.79 106 LEU A C 1
ATOM 657 O O . LEU A 1 95 ? 155.744 156.485 145.899 1.00 184.79 106 LEU A O 1
ATOM 662 N N . GLU A 1 96 ? 155.659 155.654 147.984 1.00 212.19 107 GLU A N 1
ATOM 663 C CA . GLU A 1 96 ? 156.756 154.723 147.766 1.00 212.19 107 GLU A CA 1
ATOM 664 C C . GLU A 1 96 ? 156.600 153.565 148.740 1.00 212.19 107 GLU A C 1
ATOM 665 O O . GLU A 1 96 ? 155.828 153.640 149.697 1.00 212.19 107 GLU A O 1
ATOM 671 N N . GLU A 1 97 ? 157.328 152.485 148.478 1.00 232.95 108 GLU A N 1
ATOM 672 C CA . GLU A 1 97 ? 157.316 151.343 149.388 1.00 232.95 108 GLU A CA 1
ATOM 673 C C . GLU A 1 97 ? 158.074 151.731 150.650 1.00 232.95 108 GLU A C 1
ATOM 674 O O . GLU A 1 97 ? 159.305 151.679 150.694 1.00 232.95 108 GLU A O 1
ATOM 680 N N . THR A 1 98 ? 157.337 152.125 151.687 1.00 228.72 109 THR A N 1
ATOM 681 C CA . THR A 1 98 ? 157.941 152.541 152.942 1.00 228.72 109 THR A CA 1
ATOM 682 C C . THR A 1 98 ? 157.755 151.441 153.974 1.00 228.72 109 THR A C 1
ATOM 683 O O . THR A 1 98 ? 156.617 151.201 154.408 1.00 228.72 109 THR A O 1
ATOM 687 N N . PRO A 1 99 ? 158.813 150.750 154.391 1.00 234.18 110 PRO A N 1
ATOM 688 C CA . PRO A 1 99 ? 158.650 149.685 155.388 1.00 234.18 110 PRO A CA 1
ATOM 689 C C . PRO A 1 99 ? 158.203 150.248 156.729 1.00 234.18 110 PRO A C 1
ATOM 690 O O . PRO A 1 99 ? 158.786 151.201 157.251 1.00 234.18 110 PRO A O 1
ATOM 694 N N . ALA A 1 100 ? 157.151 149.651 157.281 1.00 250.77 111 ALA A N 1
ATOM 695 C CA . ALA A 1 100 ? 156.645 150.075 158.574 1.00 250.77 111 ALA A CA 1
ATOM 696 C C . ALA A 1 100 ? 157.576 149.602 159.690 1.00 250.77 111 ALA A C 1
ATOM 697 O O . ALA A 1 100 ? 158.314 148.627 159.521 1.00 250.77 111 ALA A O 1
ATOM 699 N N . PRO A 1 101 ? 157.569 150.282 160.835 1.00 266.20 112 PRO A N 1
ATOM 700 C CA . PRO A 1 101 ? 158.376 149.816 161.957 1.00 266.20 112 PRO A CA 1
ATOM 701 C C . PRO A 1 101 ? 157.918 148.451 162.411 1.00 266.20 112 PRO A C 1
ATOM 702 O O . PRO A 1 101 ? 156.717 148.120 162.347 1.00 266.20 112 PRO A O 1
ATOM 706 N N . PRO A 1 102 ? 158.840 147.607 162.874 1.00 268.88 113 PRO A N 1
ATOM 707 C CA . PRO A 1 102 ? 158.461 146.257 163.300 1.00 268.88 113 PRO A CA 1
ATOM 708 C C . PRO A 1 102 ? 157.522 146.290 164.496 1.00 268.88 113 PRO A C 1
ATOM 709 O O . PRO A 1 102 ? 157.541 147.220 165.305 1.00 268.88 113 PRO A O 1
ATOM 713 N N . LEU A 1 103 ? 156.686 145.260 164.588 1.00 244.56 114 LEU A N 1
ATOM 714 C CA . LEU A 1 103 ? 155.729 145.167 165.682 1.00 244.56 114 LEU A CA 1
ATOM 715 C C . LEU A 1 103 ? 156.450 145.078 167.020 1.00 244.56 114 LEU A C 1
ATOM 716 O O . LEU A 1 103 ? 157.430 144.344 167.172 1.00 244.56 114 LEU A O 1
ATOM 721 N N . GLU A 1 104 ? 155.953 145.835 167.998 1.00 247.63 115 GLU A N 1
ATOM 722 C CA . GLU A 1 104 ? 156.568 145.890 169.315 1.00 247.63 115 GLU A CA 1
ATOM 723 C C . GLU A 1 104 ? 155.882 145.000 170.341 1.00 247.63 115 GLU A C 1
ATOM 724 O O . GLU A 1 104 ? 156.487 144.696 171.375 1.00 247.63 115 GLU A O 1
ATOM 730 N N . ASP A 1 105 ? 154.648 144.576 170.088 1.00 240.50 116 ASP A N 1
ATOM 731 C CA . ASP A 1 105 ? 153.913 143.719 171.009 1.00 240.50 116 ASP A CA 1
ATOM 732 C C . ASP A 1 105 ? 153.560 142.414 170.310 1.00 240.50 116 ASP A C 1
ATOM 733 O O . ASP A 1 105 ? 152.777 142.429 169.344 1.00 240.50 116 ASP A O 1
ATOM 738 N N . PRO A 1 106 ? 154.093 141.273 170.751 1.00 218.21 117 PRO A N 1
ATOM 739 C CA . PRO A 1 106 ? 153.787 140.007 170.065 1.00 218.21 117 PRO A CA 1
ATOM 740 C C . PRO A 1 106 ? 152.322 139.626 170.116 1.00 218.21 117 PRO A C 1
ATOM 741 O O . PRO A 1 106 ? 151.874 138.829 169.284 1.00 218.21 117 PRO A O 1
ATOM 745 N N . ASP A 1 107 ? 151.558 140.168 171.064 1.00 225.44 118 ASP A N 1
ATOM 746 C CA . ASP A 1 107 ? 150.155 139.799 171.196 1.00 225.44 118 ASP A CA 1
ATOM 747 C C . ASP A 1 107 ? 149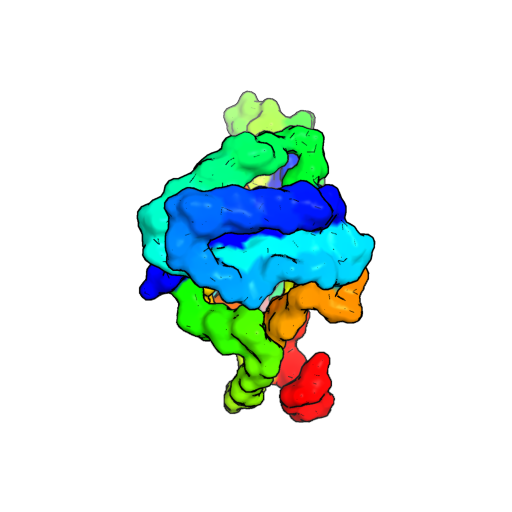.303 140.267 170.024 1.00 225.44 118 ASP A C 1
ATOM 748 O O . ASP A 1 107 ? 148.205 139.737 169.826 1.00 225.44 118 ASP A O 1
ATOM 753 N N . ARG A 1 108 ? 149.771 141.245 169.254 1.00 200.84 119 ARG A N 1
ATOM 754 C CA . ARG A 1 108 ? 148.958 141.818 168.188 1.00 200.84 119 ARG A CA 1
ATOM 755 C C . ARG A 1 108 ? 148.719 140.787 167.093 1.00 200.84 119 ARG A C 1
ATOM 756 O O . ARG A 1 108 ? 149.662 140.335 166.437 1.00 200.84 119 ARG A O 1
ATOM 764 N N . ALA A 1 109 ? 147.459 140.418 166.897 1.00 149.41 120 ALA A N 1
ATOM 765 C CA . ALA A 1 109 ? 147.103 139.513 165.821 1.00 149.41 120 ALA A CA 1
ATOM 766 C C . ALA A 1 109 ? 147.182 140.233 164.480 1.00 149.41 120 ALA A C 1
ATOM 767 O O . ALA A 1 109 ? 147.213 141.468 164.405 1.00 149.41 120 ALA A O 1
ATOM 769 N N . LEU A 1 110 ? 147.212 139.439 163.409 1.00 128.40 121 LEU A N 1
ATOM 770 C CA . LEU A 1 110 ? 147.426 139.946 162.064 1.00 128.40 121 LEU A CA 1
ATOM 771 C C . LEU A 1 110 ? 146.223 139.648 161.183 1.00 128.40 121 LEU A C 1
ATOM 772 O O . LEU A 1 110 ? 145.539 138.635 161.349 1.00 128.40 121 LEU A O 1
ATOM 777 N N . LEU A 1 111 ? 145.997 140.536 160.223 1.00 117.73 122 LEU A N 1
ATOM 778 C CA . LEU A 1 111 ? 144.883 140.471 159.293 1.00 117.73 122 LEU A CA 1
ATOM 779 C C . LEU A 1 111 ? 145.425 140.643 157.885 1.00 117.73 122 LEU A C 1
ATOM 780 O O . LEU A 1 111 ? 146.296 141.487 157.653 1.00 117.73 122 LEU A O 1
ATOM 785 N N . PHE A 1 112 ? 144.904 139.864 156.942 1.00 125.96 123 PHE A N 1
ATOM 786 C CA . PHE A 1 112 ? 145.352 139.972 155.565 1.00 125.96 123 PHE A CA 1
ATOM 787 C C . PHE A 1 112 ? 144.151 139.842 154.644 1.00 125.96 123 PHE A C 1
ATOM 788 O O . PHE A 1 112 ? 143.243 139.051 154.909 1.00 125.96 123 PHE A O 1
ATOM 796 N N . VAL A 1 113 ? 144.152 140.614 153.558 1.00 120.28 124 VAL A N 1
ATOM 797 C CA . VAL A 1 113 ? 143.037 140.655 152.624 1.00 120.28 124 VAL A CA 1
ATOM 798 C C . VAL A 1 113 ? 143.567 140.569 151.200 1.00 120.28 124 VAL A C 1
ATOM 799 O O . VAL A 1 113 ? 144.770 140.647 150.950 1.00 120.28 124 VAL A O 1
ATOM 803 N N . GLU A 1 114 ? 142.637 140.405 150.262 1.00 132.43 125 GLU A N 1
ATOM 804 C CA . GLU A 1 114 ? 142.975 140.371 148.843 1.00 132.43 125 GLU A CA 1
ATOM 805 C C . GLU A 1 114 ? 141.714 140.629 148.041 1.00 132.43 125 GLU A C 1
ATOM 806 O O . GLU A 1 114 ? 140.736 139.885 148.177 1.00 132.43 125 GLU A O 1
ATOM 812 N N . VAL A 1 115 ? 141.745 141.661 147.198 1.00 125.47 126 VAL A N 1
ATOM 813 C CA . VAL A 1 115 ? 140.660 141.968 146.279 1.00 125.47 126 VAL A CA 1
ATOM 814 C C . VAL A 1 115 ? 141.249 142.140 144.886 1.00 125.47 126 VAL A C 1
ATOM 815 O O . VAL A 1 115 ? 142.453 142.338 144.713 1.00 125.47 126 VAL A O 1
ATOM 819 N N . LYS A 1 116 ? 140.373 142.069 143.883 1.00 136.81 127 LYS A N 1
ATOM 820 C CA . LYS A 1 116 ? 140.839 142.021 142.501 1.00 136.81 127 LYS A CA 1
ATOM 821 C C . LYS A 1 116 ? 141.319 143.382 142.007 1.00 136.81 127 LYS A C 1
ATOM 822 O O . LYS A 1 116 ? 142.280 143.457 141.234 1.00 136.81 127 LYS A O 1
ATOM 828 N N . THR A 1 117 ? 140.675 144.466 142.432 1.00 141.81 128 THR A N 1
ATOM 829 C CA . THR A 1 117 ? 140.955 145.791 141.893 1.00 141.81 128 THR A CA 1
ATOM 830 C C . THR A 1 117 ? 141.523 146.714 142.964 1.00 141.81 128 THR A C 1
ATOM 831 O O . THR A 1 117 ? 141.079 146.704 144.117 1.00 141.81 128 THR A O 1
ATOM 835 N N . VAL A 1 118 ? 142.511 147.515 142.562 1.00 135.45 129 VAL A N 1
ATOM 836 C CA . VAL A 1 118 ? 143.226 148.372 143.501 1.00 135.45 129 VAL A CA 1
ATOM 837 C C . VAL A 1 118 ? 142.332 149.497 144.003 1.00 135.45 129 VAL A C 1
ATOM 838 O O . VAL A 1 118 ? 142.398 149.884 145.176 1.00 135.45 129 VAL A O 1
ATOM 842 N N . ALA A 1 119 ? 141.505 150.059 143.121 1.00 127.02 130 ALA A N 1
ATOM 843 C CA . ALA A 1 119 ? 140.647 151.167 143.523 1.00 127.02 130 ALA A CA 1
ATOM 844 C C . ALA A 1 119 ? 139.751 150.766 144.685 1.00 127.02 130 ALA A C 1
ATOM 845 O O . ALA A 1 119 ? 139.719 151.437 145.724 1.00 127.02 130 ALA A O 1
ATOM 847 N N . ALA A 1 120 ? 139.037 149.651 144.540 1.00 131.60 131 ALA A N 1
ATOM 848 C CA . ALA A 1 120 ? 138.221 149.173 145.646 1.00 131.60 131 ALA A CA 1
ATOM 849 C C . ALA A 1 120 ? 139.079 148.744 146.825 1.00 131.60 131 ALA A C 1
ATOM 850 O O . ALA A 1 120 ? 138.633 148.830 147.972 1.00 131.60 131 ALA A O 1
ATOM 852 N N . ALA A 1 121 ? 140.307 148.287 146.570 1.00 130.62 132 ALA A N 1
ATOM 853 C CA . ALA A 1 121 ? 141.194 147.918 147.668 1.00 130.62 132 ALA A CA 1
ATOM 854 C C . ALA A 1 121 ? 141.441 149.104 148.588 1.00 130.62 132 ALA A C 1
ATOM 855 O O . ALA A 1 121 ? 141.241 149.020 149.805 1.00 130.62 132 ALA A O 1
ATOM 857 N N . ILE A 1 122 ? 141.854 150.233 148.016 1.00 128.46 133 ILE A N 1
ATOM 858 C CA . ILE A 1 122 ? 142.130 151.391 148.853 1.00 128.46 133 ILE A CA 1
ATOM 859 C C . ILE A 1 122 ? 140.838 152.009 149.355 1.00 128.46 133 ILE A C 1
ATOM 860 O O . ILE A 1 122 ? 140.822 152.642 150.415 1.00 128.46 133 ILE A O 1
ATOM 865 N N . ARG A 1 123 ? 139.734 151.835 148.626 1.00 119.10 134 ARG A N 1
ATOM 866 C CA . ARG A 1 123 ? 138.447 152.279 149.146 1.00 119.10 134 ARG A CA 1
ATOM 867 C C . ARG A 1 123 ? 138.116 151.554 150.442 1.00 119.10 134 ARG A C 1
ATOM 868 O O . ARG A 1 123 ? 137.730 152.174 151.440 1.00 119.10 134 ARG A O 1
ATOM 876 N N . ALA A 1 124 ? 138.287 150.232 150.447 1.00 120.36 135 ALA A N 1
ATOM 877 C CA . ALA A 1 124 ? 138.063 149.453 151.657 1.00 120.36 135 ALA A CA 1
ATOM 878 C C . ALA A 1 124 ? 139.062 149.828 152.739 1.00 120.36 135 ALA A C 1
ATOM 879 O O . ALA A 1 124 ? 138.716 149.877 153.923 1.00 120.36 135 ALA A O 1
ATOM 881 N N . ALA A 1 125 ? 140.312 150.083 152.352 1.00 118.57 136 ALA A N 1
ATOM 882 C CA . ALA A 1 125 ? 141.311 150.493 153.330 1.00 118.57 136 ALA A CA 1
ATOM 883 C C . ALA A 1 125 ? 140.890 151.776 154.034 1.00 118.57 136 ALA A C 1
ATOM 884 O O . ALA A 1 125 ? 140.913 151.861 155.267 1.00 118.57 136 ALA A O 1
ATOM 886 N N . ASP A 1 126 ? 140.486 152.783 153.259 1.00 142.34 137 ASP A N 1
ATOM 887 C CA . ASP A 1 126 ? 140.062 154.049 153.846 1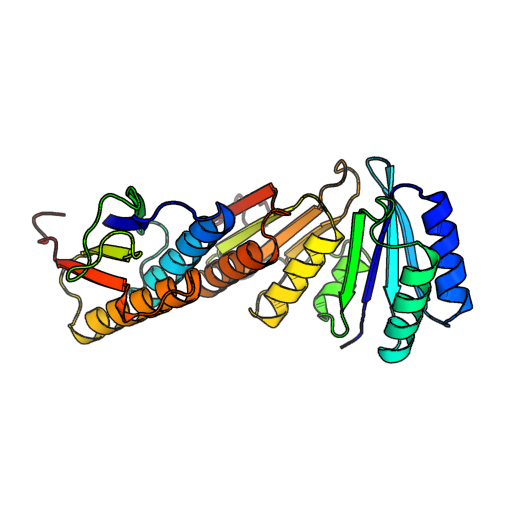.00 142.34 137 ASP A CA 1
ATOM 888 C C . ASP A 1 126 ? 138.810 153.874 154.690 1.00 142.34 137 ASP A C 1
ATOM 889 O O . ASP A 1 126 ? 138.682 154.486 155.756 1.00 142.34 137 ASP A O 1
ATOM 894 N N . ALA A 1 127 ? 137.864 153.058 154.222 1.00 133.87 138 ALA A N 1
ATOM 895 C CA . ALA A 1 127 ? 136.658 152.820 155.003 1.00 133.87 138 ALA A CA 1
ATOM 896 C C . ALA A 1 127 ? 136.993 152.179 156.342 1.00 133.87 138 ALA A C 1
ATOM 897 O O . ALA A 1 127 ? 136.449 152.571 157.382 1.00 133.87 138 ALA A O 1
ATOM 899 N N . ALA A 1 128 ? 137.896 151.199 156.339 1.00 132.31 139 ALA A N 1
ATOM 900 C CA . ALA A 1 128 ? 138.307 150.569 157.586 1.00 132.31 139 ALA A CA 1
ATOM 901 C C . ALA A 1 128 ? 138.999 151.565 158.502 1.00 132.31 139 ALA A C 1
ATOM 902 O O . ALA A 1 128 ? 138.737 151.596 159.709 1.00 132.31 139 ALA A O 1
ATOM 904 N N . LEU A 1 129 ? 139.883 152.394 157.944 1.00 146.79 140 LEU A N 1
ATOM 905 C CA . LEU A 1 129 ? 140.585 153.379 158.761 1.00 146.79 140 LEU A CA 1
ATOM 906 C C . LEU A 1 129 ? 139.617 154.365 159.402 1.00 146.79 140 LEU A C 1
ATOM 907 O O . LEU A 1 129 ? 139.749 154.691 160.588 1.00 146.79 140 LEU A O 1
ATOM 912 N N . ARG A 1 130 ? 138.638 154.852 158.638 1.00 154.07 141 ARG A N 1
ATOM 913 C CA . ARG A 1 130 ? 137.636 155.746 159.210 1.00 154.07 141 ARG A CA 1
ATOM 914 C C . ARG A 1 130 ? 136.826 155.038 160.287 1.00 154.07 141 ARG A C 1
ATOM 915 O O . ARG A 1 130 ? 136.594 155.587 161.370 1.00 154.07 141 ARG A O 1
ATOM 923 N N . ALA A 1 131 ? 136.390 153.810 160.007 1.00 150.98 142 ALA A N 1
ATOM 924 C CA . ALA A 1 131 ? 135.560 153.084 160.960 1.00 150.98 142 ALA A CA 1
ATOM 925 C C . ALA A 1 131 ? 136.373 152.510 162.111 1.00 150.98 142 ALA A C 1
ATOM 926 O O . ALA A 1 131 ? 135.890 152.470 163.248 1.00 150.98 142 ALA A O 1
ATOM 928 N N . ALA A 1 132 ? 137.600 152.065 161.846 1.00 157.86 143 ALA A N 1
ATOM 929 C CA . ALA A 1 132 ? 138.381 151.347 162.840 1.00 157.86 143 ALA A CA 1
ATOM 930 C C . ALA A 1 132 ? 139.769 151.961 162.968 1.00 157.86 143 ALA A C 1
ATOM 931 O O . ALA A 1 132 ? 140.455 152.163 161.950 1.00 157.86 143 ALA A O 1
ATOM 933 N N . PRO A 1 133 ? 140.217 152.274 164.185 1.00 160.81 144 PRO A N 1
ATOM 934 C CA . PRO A 1 133 ? 141.607 152.726 164.422 1.00 160.81 144 PRO A CA 1
ATOM 935 C C . PRO A 1 133 ? 142.615 151.580 164.355 1.00 160.81 144 PRO A C 1
ATOM 936 O O . PRO A 1 133 ? 142.983 150.945 165.344 1.00 160.81 144 PRO A O 1
ATOM 940 N N . VAL A 1 134 ? 143.069 151.296 163.135 1.00 160.84 145 VAL A N 1
ATOM 941 C CA . VAL A 1 134 ? 144.033 150.241 162.868 1.00 160.84 145 VAL A CA 1
ATOM 942 C C . VAL A 1 134 ? 145.157 150.826 162.021 1.00 160.84 145 VAL A C 1
ATOM 943 O O . VAL A 1 134 ? 145.004 151.865 161.379 1.00 160.84 145 VAL A O 1
ATOM 947 N N . GLU A 1 135 ? 146.304 150.150 162.034 1.00 155.12 146 GLU A N 1
ATOM 948 C CA . GLU A 1 135 ? 147.529 150.675 161.447 1.00 155.12 146 GLU A CA 1
ATOM 949 C C . GLU A 1 135 ? 148.073 149.708 160.407 1.00 155.12 146 GLU A C 1
ATOM 950 O O . GLU A 1 135 ? 148.193 148.507 160.670 1.00 155.12 146 GLU A O 1
ATOM 956 N N . LEU A 1 136 ? 148.410 150.239 159.235 1.00 141.28 147 LEU A N 1
ATOM 957 C CA . LEU A 1 136 ? 148.964 149.438 158.154 1.00 141.28 147 LEU A CA 1
ATOM 958 C C . LEU A 1 136 ? 150.415 149.078 158.441 1.00 141.28 147 LEU A C 1
ATOM 959 O O . LEU A 1 136 ? 151.125 149.792 159.153 1.00 141.28 147 LEU A O 1
ATOM 964 N N . VAL A 1 137 ? 150.854 147.951 157.881 1.00 164.82 148 VAL A N 1
ATOM 965 C CA . VAL A 1 137 ? 152.233 147.509 158.057 1.00 164.82 148 VAL A CA 1
ATOM 966 C C . VAL A 1 137 ? 152.907 147.317 156.705 1.00 164.82 148 VAL A C 1
ATOM 967 O O . VAL A 1 137 ? 153.884 148.002 156.384 1.00 164.82 148 VAL A O 1
ATOM 971 N N . ARG A 1 138 ? 152.399 146.385 155.908 1.00 152.26 149 ARG A N 1
ATOM 972 C CA . ARG A 1 138 ? 152.940 146.109 154.586 1.00 152.26 149 ARG A CA 1
ATOM 973 C C . ARG A 1 138 ? 151.840 146.269 153.551 1.00 152.26 149 ARG A C 1
ATOM 974 O O . ARG A 1 138 ? 150.670 145.988 153.826 1.00 152.26 149 ARG A O 1
ATOM 982 N N . MET A 1 139 ? 152.220 146.725 152.362 1.00 133.38 150 MET A N 1
ATOM 983 C CA . MET A 1 139 ? 151.255 146.993 151.309 1.00 133.38 150 MET A CA 1
ATOM 984 C C . MET A 1 139 ? 151.958 146.857 149.967 1.00 133.38 150 MET A C 1
ATOM 985 O O . MET A 1 139 ? 153.168 147.072 149.869 1.00 133.38 150 MET A O 1
ATOM 990 N N . ARG A 1 140 ? 151.194 146.495 148.939 1.00 131.77 151 ARG A N 1
ATOM 991 C CA . ARG A 1 140 ? 151.729 146.349 147.593 1.00 131.77 151 ARG A CA 1
ATOM 992 C C . ARG A 1 140 ? 150.599 146.533 146.593 1.00 131.77 151 ARG A C 1
ATOM 993 O O . ARG A 1 140 ? 149.489 146.034 146.803 1.00 131.77 151 ARG A O 1
ATOM 1001 N N . LEU A 1 141 ? 150.892 147.241 145.501 1.00 117.75 152 LEU A N 1
ATOM 1002 C CA . LEU A 1 141 ? 149.886 147.605 144.509 1.00 117.75 152 LEU A CA 1
ATOM 1003 C C . LEU A 1 141 ? 150.381 147.267 143.111 1.00 117.75 152 LEU A C 1
ATOM 1004 O O . LEU A 1 141 ? 151.377 147.831 142.647 1.00 117.75 152 LEU A O 1
ATOM 1009 N N . SER A 1 142 ? 149.688 146.344 142.453 1.00 139.29 153 SER A N 1
ATOM 1010 C CA . SER A 1 142 ? 149.661 146.192 141.001 1.00 139.29 153 SER A CA 1
ATOM 1011 C C . SER A 1 142 ? 151.035 146.022 140.365 1.00 139.29 153 SER A C 1
ATOM 1012 O O . SER A 1 142 ? 151.164 146.169 139.145 1.00 139.29 153 SER A O 1
ATOM 1015 N N . GLU A 1 143 ? 152.068 145.712 141.138 1.00 140.93 154 GLU A N 1
ATOM 1016 C CA . GLU A 1 143 ? 153.406 145.551 140.589 1.00 140.93 154 GLU A CA 1
ATOM 1017 C C . GLU A 1 143 ? 153.881 144.127 140.823 1.00 140.93 154 GLU A C 1
ATOM 1018 O O . GLU A 1 143 ? 153.894 143.653 141.964 1.00 140.93 154 GLU A O 1
ATOM 1024 N N . HIS A 1 144 ? 154.268 143.453 139.738 1.00 137.30 155 HIS A N 1
ATOM 1025 C CA . HIS A 1 144 ? 154.722 142.063 139.787 1.00 137.30 155 HIS A CA 1
ATOM 1026 C C . HIS A 1 144 ? 153.691 141.183 140.487 1.00 137.30 155 HIS A C 1
ATOM 1027 O O . HIS A 1 144 ? 154.026 140.301 141.279 1.00 137.30 155 HIS A O 1
ATOM 1034 N N . ILE A 1 145 ? 152.418 141.437 140.195 1.00 134.02 156 ILE A N 1
ATOM 1035 C CA . ILE A 1 145 ? 151.327 140.770 140.898 1.00 134.02 156 ILE A CA 1
ATOM 1036 C C . ILE A 1 145 ? 150.259 140.215 139.971 1.00 134.02 156 ILE A C 1
ATOM 1037 O O . ILE A 1 145 ? 149.443 139.383 140.407 1.00 134.02 156 ILE A O 1
ATOM 1042 N N . GLY A 1 146 ? 150.208 140.608 138.703 1.00 133.19 157 GLY A N 1
ATOM 1043 C CA . GLY A 1 146 ? 149.121 140.181 137.848 1.00 133.19 157 GLY A CA 1
ATOM 1044 C C . GLY A 1 146 ? 147.829 140.937 138.044 1.00 133.19 157 GLY A C 1
ATOM 1045 O O . GLY A 1 146 ? 146.771 140.446 137.639 1.00 133.19 157 GLY A O 1
ATOM 1046 N N . GLY A 1 147 ? 147.877 142.118 138.655 1.00 130.46 158 GLY A N 1
ATOM 1047 C CA . GLY A 1 147 ? 146.706 142.945 138.845 1.00 130.46 158 GLY A CA 1
ATOM 1048 C C . GLY A 1 147 ? 146.157 142.979 140.255 1.00 130.46 158 GLY A C 1
ATOM 1049 O O . GLY A 1 147 ? 145.329 143.847 140.553 1.00 130.46 158 GLY A O 1
ATOM 1050 N N . LYS A 1 148 ? 146.592 142.078 141.129 1.00 123.78 159 LYS A N 1
ATOM 1051 C CA . LYS A 1 148 ? 146.074 142.055 142.487 1.00 123.78 159 LYS A CA 1
ATOM 1052 C C . LYS A 1 148 ? 146.698 143.179 143.312 1.00 123.78 159 LYS A C 1
ATOM 1053 O O . LYS A 1 148 ? 147.424 144.038 142.806 1.00 123.78 159 LYS A O 1
ATOM 1059 N N . ALA A 1 149 ? 146.394 143.176 144.607 1.00 119.08 160 ALA A N 1
ATOM 1060 C CA . ALA A 1 149 ? 146.936 144.157 145.533 1.00 119.08 160 ALA A CA 1
ATOM 1061 C C . ALA A 1 149 ? 146.767 143.621 146.944 1.00 119.08 160 ALA A C 1
ATOM 1062 O O . ALA A 1 149 ? 145.791 142.926 147.230 1.00 119.08 160 ALA A O 1
ATOM 1064 N N . VAL A 1 150 ? 147.718 143.939 147.817 1.00 130.45 161 VAL A N 1
ATOM 1065 C CA . VAL A 1 150 ? 147.708 143.416 149.176 1.00 130.45 161 VAL A CA 1
ATOM 1066 C C . VAL A 1 150 ? 147.969 144.545 150.158 1.00 130.45 161 VAL A C 1
ATOM 1067 O O . VAL A 1 150 ? 148.607 145.549 149.827 1.00 130.45 161 VAL A O 1
ATOM 1071 N N . PHE A 1 151 ? 147.487 144.359 151.384 1.00 136.37 162 PHE A N 1
ATOM 1072 C CA . PHE A 1 151 ? 147.885 145.207 152.499 1.00 136.37 162 PHE A CA 1
ATOM 1073 C C . PHE A 1 151 ? 147.543 144.485 153.791 1.00 136.37 162 PHE A C 1
ATOM 1074 O O . PHE A 1 151 ? 146.429 143.976 153.941 1.00 136.37 162 PHE A O 1
ATOM 1082 N N . ALA A 1 152 ? 148.499 144.437 154.709 1.00 137.99 163 ALA A N 1
ATOM 1083 C CA . ALA A 1 152 ? 148.342 143.712 155.959 1.00 137.99 163 ALA A CA 1
ATOM 1084 C C . ALA A 1 152 ? 148.039 144.675 157.097 1.00 137.99 163 ALA A C 1
ATOM 1085 O O . ALA A 1 152 ? 148.445 145.839 157.075 1.00 137.99 163 ALA A O 1
ATOM 1087 N N . LEU A 1 153 ? 147.311 144.178 158.093 1.00 137.12 164 LEU A N 1
ATOM 1088 C CA . LEU A 1 153 ? 146.956 144.966 159.262 1.00 137.12 164 LEU A CA 1
ATOM 1089 C C . LEU A 1 153 ? 147.347 144.200 160.515 1.00 137.12 164 LEU A C 1
ATOM 1090 O O . LEU A 1 153 ? 147.451 142.973 160.502 1.00 137.12 164 LEU A O 1
ATOM 1095 N N . VAL A 1 154 ? 147.571 144.934 161.604 1.00 142.91 165 VAL A N 1
ATOM 1096 C CA . VAL A 1 154 ? 147.912 144.333 162.886 1.00 142.91 165 VAL A CA 1
ATOM 1097 C C . VAL A 1 154 ? 147.121 145.031 163.980 1.00 142.91 165 VAL A C 1
ATOM 1098 O O . VAL A 1 154 ? 146.647 146.156 163.813 1.00 142.91 165 VAL A O 1
ATOM 1102 N N . GLY A 1 155 ? 146.981 144.351 165.109 1.00 164.19 166 GLY A N 1
ATOM 1103 C CA . GLY A 1 155 ? 146.477 145.028 166.287 1.00 164.19 166 GLY A CA 1
ATOM 1104 C C . GLY A 1 155 ? 145.763 144.081 167.232 1.00 164.19 166 GLY A C 1
ATOM 1105 O O . GLY A 1 155 ? 145.958 142.871 167.192 1.00 164.19 166 GLY A O 1
ATOM 1106 N N . ASP A 1 156 ? 144.940 144.689 168.084 1.00 153.54 167 ASP A N 1
ATOM 1107 C CA . ASP A 1 156 ? 144.225 143.967 169.121 1.00 153.54 167 ASP A CA 1
ATOM 1108 C C . ASP A 1 156 ? 143.229 142.982 168.514 1.00 153.54 167 ASP A C 1
ATOM 1109 O O . ASP A 1 156 ? 142.653 143.245 167.455 1.00 153.54 167 ASP A O 1
ATOM 1114 N N . PRO A 1 157 ? 143.016 141.835 169.168 1.00 139.18 168 PRO A N 1
ATOM 1115 C CA . PRO A 1 157 ? 142.014 140.878 168.665 1.00 139.18 168 PRO A CA 1
ATOM 1116 C C . PRO A 1 157 ? 140.666 141.500 168.347 1.00 139.18 168 PRO A C 1
ATOM 1117 O O . PRO A 1 157 ? 140.148 141.312 167.241 1.00 139.18 168 PRO A O 1
ATOM 1121 N N . ALA A 1 158 ? 140.082 142.243 169.288 1.00 135.20 169 ALA A N 1
ATOM 1122 C CA . ALA A 1 158 ? 138.781 142.855 169.039 1.00 135.20 169 ALA A CA 1
ATOM 1123 C C . ALA A 1 158 ? 138.855 143.846 167.885 1.00 135.20 169 ALA A C 1
ATOM 1124 O O . ALA A 1 158 ? 138.012 143.830 166.977 1.00 135.20 169 ALA A O 1
ATOM 1126 N N . ASP A 1 159 ? 139.865 144.717 167.904 1.00 146.71 170 ASP A N 1
ATOM 1127 C CA . ASP A 1 159 ? 140.010 145.697 166.836 1.00 146.71 170 ASP A CA 1
ATOM 1128 C C . ASP A 1 159 ? 140.249 145.016 165.499 1.00 146.71 170 ASP A C 1
ATOM 1129 O O . ASP A 1 159 ? 139.658 145.399 164.483 1.00 146.71 170 ASP A O 1
ATOM 1134 N N . VAL A 1 160 ? 141.104 143.994 165.481 1.00 131.15 171 VAL A N 1
ATOM 1135 C CA . VAL A 1 160 ? 141.394 143.303 164.231 1.00 131.15 171 VAL A CA 1
ATOM 1136 C C . VAL A 1 160 ? 140.135 142.649 163.681 1.00 131.15 171 VAL A C 1
ATOM 1137 O O . VAL A 1 160 ? 139.846 142.735 162.483 1.00 131.15 171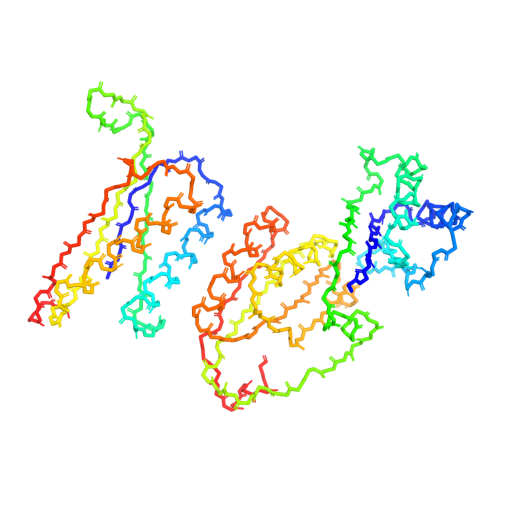 VAL A O 1
ATOM 1141 N N . LEU A 1 161 ? 139.356 142.001 164.547 1.00 132.46 172 LEU A N 1
ATOM 1142 C CA . LEU A 1 161 ? 138.158 141.312 164.080 1.00 132.46 172 LEU A CA 1
ATOM 1143 C C . LEU A 1 161 ? 137.111 142.292 163.564 1.00 132.46 172 LEU A C 1
ATOM 1144 O O . LEU A 1 161 ? 136.492 142.055 162.517 1.00 132.46 172 LEU A O 1
ATOM 1149 N N . ARG A 1 162 ? 136.893 143.400 164.276 1.00 139.52 173 ARG A N 1
ATOM 1150 C CA . ARG A 1 162 ? 135.918 144.372 163.792 1.00 139.52 173 ARG A CA 1
ATOM 1151 C C . ARG A 1 162 ? 136.382 145.010 162.487 1.00 139.52 173 ARG A C 1
ATOM 1152 O O . ARG A 1 162 ? 135.569 145.266 161.589 1.00 139.52 173 ARG A O 1
ATOM 1160 N N . ALA A 1 163 ? 137.688 145.253 162.350 1.00 132.22 174 ALA A N 1
ATOM 1161 C CA . ALA A 1 163 ? 138.210 145.768 161.091 1.00 132.22 174 ALA A CA 1
ATOM 1162 C C . ALA A 1 163 ? 138.009 144.765 159.967 1.00 132.22 174 ALA A C 1
ATOM 1163 O O . ALA A 1 163 ? 137.708 145.146 158.832 1.00 132.22 174 ALA A O 1
ATOM 1165 N N . ALA A 1 164 ? 138.190 143.477 160.260 1.00 127.93 175 ALA A N 1
ATOM 1166 C CA . ALA A 1 164 ? 137.933 142.452 159.257 1.00 127.93 175 ALA A CA 1
ATOM 1167 C C . ALA A 1 164 ? 136.482 142.483 158.814 1.00 127.93 175 ALA A C 1
ATOM 1168 O O . ALA A 1 164 ? 136.185 142.401 157.617 1.00 127.93 175 ALA A O 1
ATOM 1170 N N . ALA A 1 165 ? 135.563 142.600 159.770 1.00 132.30 176 ALA A N 1
ATOM 1171 C CA . ALA A 1 165 ? 134.150 142.675 159.418 1.00 132.30 176 ALA A CA 1
ATOM 1172 C C . ALA A 1 165 ? 133.881 143.877 158.522 1.00 132.30 176 ALA A C 1
ATOM 1173 O O . ALA A 1 165 ? 133.204 143.764 157.490 1.00 132.30 176 ALA A O 1
ATOM 1175 N N . VAL A 1 166 ? 134.427 145.035 158.893 1.00 130.01 177 VAL A N 1
ATOM 1176 C CA . VAL A 1 166 ? 134.184 146.250 158.121 1.00 130.01 177 VAL A CA 1
ATOM 1177 C C . VAL A 1 166 ? 134.745 146.112 156.713 1.00 130.01 177 VAL A C 1
ATOM 1178 O O . VAL A 1 166 ? 134.089 146.477 155.728 1.00 130.01 177 VAL A O 1
ATOM 1182 N N . VAL A 1 167 ? 135.967 145.590 156.592 1.00 123.51 178 VAL A N 1
ATOM 1183 C CA . VAL A 1 167 ? 136.597 145.505 155.281 1.00 123.51 178 VAL A CA 1
ATOM 1184 C C . VAL A 1 167 ? 135.873 144.492 154.409 1.00 123.51 178 VAL A C 1
ATOM 1185 O O . VAL A 1 167 ? 135.727 144.695 153.200 1.00 123.51 178 VAL A O 1
ATOM 1189 N N . ALA A 1 168 ? 135.394 143.397 154.999 1.00 137.71 179 ALA A N 1
ATOM 1190 C CA . ALA A 1 168 ? 134.601 142.448 154.230 1.00 137.71 179 ALA A CA 1
ATOM 1191 C C . ALA A 1 168 ? 133.326 143.103 153.724 1.00 137.71 179 ALA A C 1
ATOM 1192 O O . ALA A 1 168 ? 132.966 142.968 152.547 1.00 137.71 179 ALA A O 1
ATOM 1194 N N . GLU A 1 169 ? 132.644 143.845 154.600 1.00 147.44 180 GLU A N 1
ATOM 1195 C CA . GLU A 1 169 ? 131.409 144.512 154.207 1.00 147.44 180 GLU A CA 1
ATOM 1196 C C . GLU A 1 169 ? 131.653 145.477 153.055 1.00 147.44 180 GLU A C 1
ATOM 1197 O O . GLU A 1 169 ? 130.903 145.496 152.073 1.00 147.44 180 GLU A O 1
ATOM 1203 N N . VAL A 1 170 ? 132.711 146.279 153.154 1.00 140.09 181 VAL A N 1
ATOM 1204 C CA . VAL A 1 170 ? 132.966 147.279 152.123 1.00 140.09 181 VAL A CA 1
ATOM 1205 C C . VAL A 1 170 ? 133.398 146.616 150.821 1.00 140.09 181 VAL A C 1
ATOM 1206 O O . VAL A 1 170 ? 132.929 146.986 149.738 1.00 140.09 181 VAL A O 1
ATOM 1210 N N . ALA A 1 171 ? 134.293 145.628 150.898 1.00 131.33 182 ALA A N 1
ATOM 1211 C CA . ALA A 1 171 ? 134.801 144.994 149.688 1.00 131.33 182 ALA A CA 1
ATOM 1212 C C . ALA A 1 171 ? 133.695 144.266 148.939 1.00 131.33 182 ALA A C 1
ATOM 1213 O O . ALA A 1 171 ? 133.581 144.394 147.715 1.00 131.33 182 ALA A O 1
ATOM 1215 N N . GLY A 1 172 ? 132.863 143.513 149.655 1.00 140.77 183 GLY A N 1
ATOM 1216 C CA . GLY A 1 172 ? 131.797 142.785 148.988 1.00 140.77 183 GLY A CA 1
ATOM 1217 C C . GLY A 1 172 ? 132.350 141.822 147.957 1.00 140.77 183 GLY A C 1
ATOM 1218 O O . GLY A 1 172 ? 133.317 141.093 148.205 1.00 140.77 183 GLY A O 1
ATOM 1219 N N . ASP A 1 173 ? 131.736 141.825 146.773 1.00 151.79 184 ASP A N 1
ATOM 1220 C CA . ASP A 1 173 ? 132.142 140.928 145.699 1.00 151.79 184 ASP A CA 1
ATOM 1221 C C . ASP A 1 173 ? 133.537 141.227 145.168 1.00 151.79 184 ASP A C 1
ATOM 1222 O O . ASP A 1 173 ? 134.139 140.351 144.539 1.00 151.79 184 ASP A O 1
ATOM 1227 N N . GLN A 1 174 ? 134.062 142.433 145.395 1.00 134.50 185 GLN A N 1
ATOM 1228 C CA . GLN A 1 174 ? 135.431 142.718 144.984 1.00 134.50 185 GLN A CA 1
ATOM 1229 C C . GLN A 1 174 ? 136.427 141.824 145.705 1.00 134.50 185 GLN A C 1
ATOM 1230 O O . GLN A 1 174 ? 137.521 141.573 145.189 1.00 134.50 185 GLN A O 1
ATOM 1236 N N . LEU A 1 175 ? 136.068 141.333 146.889 1.00 125.45 186 LEU A N 1
ATOM 1237 C CA . LEU A 1 175 ? 136.980 140.507 147.665 1.00 125.45 186 LEU A CA 1
ATOM 1238 C C . LEU A 1 175 ? 137.314 139.221 146.925 1.00 125.45 186 LEU A C 1
ATOM 1239 O O . LEU A 1 175 ? 136.458 138.613 146.276 1.00 125.45 186 LEU A O 1
ATOM 1244 N N . LEU A 1 176 ? 138.576 138.812 147.023 1.00 133.07 187 LEU A N 1
ATOM 1245 C CA . LEU A 1 176 ? 139.026 137.530 146.503 1.00 133.07 187 LEU A CA 1
ATOM 1246 C C . LEU A 1 176 ? 139.492 136.574 147.583 1.00 133.07 187 LEU A C 1
ATOM 1247 O O . LEU A 1 176 ? 139.370 135.362 147.405 1.00 133.07 187 LEU A O 1
ATOM 1252 N N . ASP A 1 177 ? 140.019 137.085 148.693 1.00 136.90 188 ASP A N 1
ATOM 1253 C CA . ASP A 1 177 ? 140.433 136.212 149.782 1.00 136.90 188 ASP A CA 1
ATOM 1254 C C . ASP A 1 177 ? 140.629 137.047 151.039 1.00 136.90 188 ASP A C 1
ATOM 1255 O O . ASP A 1 177 ? 140.832 138.262 150.973 1.00 136.90 188 ASP A O 1
ATOM 1260 N N . ILE A 1 178 ? 140.580 136.372 152.187 1.00 123.08 189 ILE A N 1
ATOM 1261 C CA . ILE A 1 178 ? 140.830 137.002 153.476 1.00 123.08 189 ILE A CA 1
ATOM 1262 C C . ILE A 1 178 ? 141.387 135.943 154.415 1.00 123.08 189 ILE A C 1
ATOM 1263 O O . ILE A 1 178 ? 141.091 134.754 154.277 1.00 123.08 189 ILE A O 1
ATOM 1268 N N . ALA A 1 179 ? 142.210 136.377 155.367 1.00 123.39 190 ALA A N 1
ATOM 1269 C CA . ALA A 1 179 ? 142.810 135.449 156.315 1.00 123.39 190 ALA A CA 1
ATOM 1270 C C . ALA A 1 179 ? 143.192 136.196 157.584 1.00 123.39 190 ALA A C 1
ATOM 1271 O O . ALA A 1 179 ? 143.422 137.410 157.573 1.00 123.39 190 ALA A O 1
ATOM 1273 N N . ILE A 1 180 ? 143.264 135.444 158.679 1.00 121.09 191 ILE A N 1
ATOM 1274 C CA . ILE A 1 180 ? 143.572 135.985 159.996 1.00 121.09 191 ILE A CA 1
ATOM 1275 C C . ILE A 1 180 ? 144.647 135.123 160.638 1.00 121.09 191 ILE A C 1
ATOM 1276 O O . ILE A 1 180 ? 144.504 133.898 160.709 1.00 121.09 191 ILE A O 1
ATOM 1281 N N . ILE A 1 181 ? 145.716 135.756 161.108 1.00 128.67 192 ILE A N 1
ATOM 1282 C CA . ILE A 1 181 ? 146.786 135.069 161.824 1.00 128.67 192 ILE A CA 1
ATOM 1283 C C . ILE A 1 181 ? 146.623 135.377 163.309 1.00 128.67 192 ILE A C 1
ATOM 1284 O O . ILE A 1 181 ? 146.720 136.553 163.701 1.00 128.67 192 ILE A O 1
ATOM 1289 N N . PRO A 1 182 ? 146.373 134.386 164.148 1.00 135.31 193 PRO A N 1
ATOM 1290 C CA . PRO A 1 182 ? 146.143 134.657 165.571 1.00 135.31 193 PRO A CA 1
ATOM 1291 C C . PRO A 1 182 ? 147.385 135.154 166.285 1.00 135.31 193 PRO A C 1
ATOM 1292 O O . PRO A 1 182 ? 147.355 136.198 166.943 1.00 135.31 193 PRO A O 1
ATOM 1296 N N . ARG A 1 183 ? 148.490 134.420 166.157 1.00 156.11 194 ARG A N 1
ATOM 1297 C CA . ARG A 1 183 ? 149.670 134.719 166.944 1.00 156.11 194 ARG A CA 1
ATOM 1298 C C . ARG A 1 183 ? 150.962 134.507 166.162 1.00 156.11 194 ARG A C 1
ATOM 1299 O O . ARG A 1 183 ? 151.120 133.474 165.485 1.00 156.11 194 ARG A O 1
ATOM 1307 N N . PRO A 1 184 ? 151.871 135.473 166.200 1.00 196.30 195 PRO A N 1
ATOM 1308 C CA . PRO A 1 184 ? 153.228 135.262 165.696 1.00 196.30 195 PRO A CA 1
ATOM 1309 C C . PRO A 1 184 ? 154.160 134.794 166.804 1.00 196.30 195 PRO A C 1
AT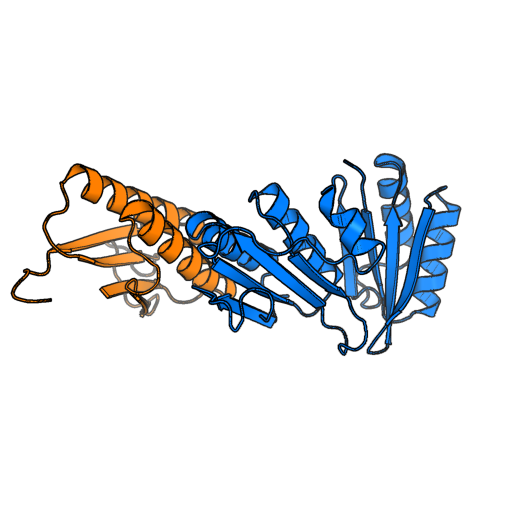OM 1310 O O . PRO A 1 184 ? 153.869 134.920 167.995 1.00 196.30 195 PRO A O 1
ATOM 1314 N N . HIS A 1 185 ? 155.295 134.235 166.392 1.00 217.11 196 HIS A N 1
ATOM 1315 C CA . HIS A 1 185 ? 156.390 134.037 167.328 1.00 217.11 196 HIS A CA 1
ATOM 1316 C C . HIS A 1 185 ? 157.681 134.303 166.568 1.00 217.11 196 HIS A C 1
ATOM 1317 O O . HIS A 1 185 ? 157.688 134.250 165.332 1.00 217.11 196 HIS A O 1
ATOM 1324 N N . PRO A 1 186 ? 158.783 134.603 167.273 1.00 226.80 197 PRO A N 1
ATOM 1325 C CA . PRO A 1 186 ? 159.951 135.214 166.608 1.00 226.80 197 PRO A CA 1
ATOM 1326 C C . PRO A 1 186 ? 160.392 134.569 165.302 1.00 226.80 197 PRO A C 1
ATOM 1327 O O . PRO A 1 186 ? 161.014 135.255 164.480 1.00 226.80 197 PRO A O 1
ATOM 1331 N N . ALA A 1 187 ? 160.099 133.288 165.069 1.00 216.77 198 ALA A N 1
ATOM 1332 C CA . ALA A 1 187 ? 160.449 132.708 163.777 1.00 216.77 198 ALA A CA 1
ATOM 1333 C C . ALA A 1 187 ? 159.654 133.328 162.640 1.00 216.77 198 ALA A C 1
ATOM 1334 O O . ALA A 1 187 ? 160.071 133.225 161.482 1.00 216.77 198 ALA A O 1
ATOM 1336 N N . LEU A 1 188 ? 158.521 133.965 162.936 1.00 213.65 199 LEU A N 1
ATOM 1337 C CA . LEU A 1 188 ? 157.845 134.780 161.943 1.00 213.65 199 LEU A CA 1
ATOM 1338 C C . LEU A 1 188 ? 157.585 136.196 162.427 1.00 213.65 199 LEU A C 1
ATOM 1339 O O . LEU A 1 188 ? 157.167 137.031 161.621 1.00 213.65 199 LEU A O 1
ATOM 1344 N N . LEU A 1 189 ? 157.810 136.495 163.704 1.00 219.71 200 LEU A N 1
ATOM 1345 C CA . LEU A 1 189 ? 157.641 137.860 164.187 1.00 219.71 200 LEU A CA 1
ATOM 1346 C C . LEU A 1 189 ? 158.713 138.727 163.546 1.00 219.71 200 LEU A C 1
ATOM 1347 O O . LEU A 1 189 ? 159.883 138.678 163.938 1.00 219.71 200 LEU A O 1
ATOM 1352 N N . GLY A 1 190 ? 158.317 139.515 162.552 1.00 223.40 201 GLY A N 1
ATOM 1353 C CA . GLY A 1 190 ? 159.272 140.229 161.733 1.00 223.40 201 GLY A CA 1
ATOM 1354 C C . GLY A 1 190 ? 159.650 139.406 160.519 1.00 223.40 201 GLY A C 1
ATOM 1355 O O . GLY A 1 190 ? 160.152 139.937 159.524 1.00 223.40 201 GLY A O 1
ATOM 1356 N N . ARG A 1 191 ? 159.409 138.097 160.596 1.00 221.38 202 ARG A N 1
ATOM 1357 C CA . ARG A 1 191 ? 159.666 137.170 159.502 1.00 221.38 202 ARG A CA 1
ATOM 1358 C C . ARG A 1 191 ? 158.358 136.558 158.993 1.00 221.38 202 ARG A C 1
ATOM 1359 O O . ARG A 1 191 ? 158.335 135.459 158.434 1.00 221.38 202 ARG A O 1
ATOM 1367 N N . GLU A 1 192 ? 157.256 137.271 159.189 1.00 223.16 203 GLU A N 1
ATOM 1368 C CA . GLU A 1 192 ? 155.952 136.835 158.711 1.00 223.16 203 GLU A CA 1
ATOM 1369 C C . GLU A 1 192 ? 155.916 136.783 157.189 1.00 223.16 203 GLU A C 1
ATOM 1370 O O . GLU A 1 192 ? 155.125 136.050 156.596 1.00 223.16 203 GLU A O 1
ATOM 1376 N N . MET B 2 3 ? 130.959 125.728 171.839 1.00 160.37 3 MET B N 1
ATOM 1377 C CA . MET B 2 3 ? 130.225 125.402 170.626 1.00 160.37 3 MET B CA 1
ATOM 1378 C C . MET B 2 3 ? 129.099 126.399 170.390 1.00 160.37 3 MET B C 1
ATOM 1379 O O . MET B 2 3 ? 128.323 126.725 171.291 1.00 160.37 3 MET B O 1
ATOM 1384 N N . LEU B 2 4 ? 129.020 126.882 169.155 1.00 144.05 4 LEU B N 1
ATOM 1385 C CA . LEU B 2 4 ? 127.938 127.744 168.713 1.00 144.05 4 LEU B CA 1
ATOM 1386 C C . LEU B 2 4 ? 127.266 127.118 167.505 1.00 144.05 4 LEU B C 1
ATOM 1387 O O . LEU B 2 4 ? 127.934 126.632 166.589 1.00 144.05 4 LEU B O 1
ATOM 1392 N N . VAL B 2 5 ? 125.938 127.129 167.504 1.00 137.73 5 VAL B N 1
ATOM 1393 C CA . VAL B 2 5 ? 125.175 126.731 166.327 1.00 137.73 5 VAL B CA 1
ATOM 1394 C C . VAL B 2 5 ? 124.116 127.791 166.062 1.00 137.73 5 VAL B C 1
ATOM 1395 O O . VAL B 2 5 ? 123.328 128.133 166.952 1.00 137.73 5 VAL B O 1
ATOM 1399 N N . VAL B 2 6 ? 124.120 128.334 164.853 1.00 127.60 6 VAL B N 1
ATOM 1400 C CA . VAL B 2 6 ? 123.222 129.420 164.483 1.00 127.60 6 VAL B CA 1
ATOM 1401 C C . VAL B 2 6 ? 122.353 128.974 163.319 1.00 127.60 6 VAL B C 1
ATOM 1402 O O . VAL B 2 6 ? 122.868 128.613 162.256 1.00 127.60 6 VAL B O 1
ATOM 1406 N N . TYR B 2 7 ? 121.040 129.034 163.500 1.00 128.14 7 TYR B N 1
ATOM 1407 C CA . TYR B 2 7 ? 120.115 128.697 162.427 1.00 128.14 7 TYR B CA 1
ATOM 1408 C C . TYR B 2 7 ? 119.650 129.981 161.758 1.00 128.14 7 TYR B C 1
ATOM 1409 O O . TYR B 2 7 ? 119.174 130.905 162.436 1.00 128.14 7 TYR B O 1
ATOM 1418 N N . VAL B 2 8 ? 119.797 130.030 160.436 1.00 122.81 8 VAL B N 1
ATOM 1419 C CA . VAL B 2 8 ? 119.531 131.231 159.649 1.00 122.81 8 VAL B CA 1
ATOM 1420 C C . VAL B 2 8 ? 118.731 130.879 158.400 1.00 122.81 8 VAL B C 1
ATOM 1421 O O . VAL B 2 8 ? 118.757 129.724 157.949 1.00 122.81 8 VAL B O 1
ATOM 1425 N N . PRO B 2 9 ? 118.011 131.830 157.812 1.00 132.65 9 PRO B N 1
ATOM 1426 C CA . PRO B 2 9 ? 117.360 131.572 156.527 1.00 132.65 9 PRO B CA 1
ATOM 1427 C C . PRO B 2 9 ? 118.364 131.574 155.386 1.00 132.65 9 PRO B C 1
ATOM 1428 O O . PRO B 2 9 ? 119.512 131.999 155.524 1.00 132.65 9 PRO B O 1
ATOM 1432 N N . GLU B 2 10 ? 117.909 131.073 154.243 1.00 144.89 10 GLU B N 1
ATOM 1433 C CA . GLU B 2 10 ? 118.733 130.990 153.048 1.00 144.89 10 GLU B CA 1
ATOM 1434 C C . GLU B 2 10 ? 118.475 132.207 152.173 1.00 144.89 10 GLU B C 1
ATOM 1435 O O . GLU B 2 10 ? 117.364 132.742 152.134 1.00 144.89 10 GLU B O 1
ATOM 1441 N N . GLY B 2 11 ? 119.513 132.640 151.464 1.00 167.71 11 GLY B N 1
ATOM 1442 C CA . GLY B 2 11 ? 119.390 133.779 150.580 1.00 167.71 11 GLY B CA 1
ATOM 1443 C C . GLY B 2 11 ? 120.287 134.926 150.987 1.00 167.71 11 GLY B C 1
ATOM 1444 O O . GLY B 2 11 ? 119.947 136.096 150.791 1.00 167.71 11 GLY B O 1
ATOM 1445 N N . TYR B 2 12 ? 121.439 134.600 151.562 1.00 159.66 12 TYR B N 1
ATOM 1446 C CA . TYR B 2 12 ? 122.374 135.587 152.075 1.00 159.66 12 TYR B CA 1
ATOM 1447 C C . TYR B 2 12 ? 123.698 135.477 151.333 1.00 159.66 12 TYR B C 1
ATOM 1448 O O . TYR B 2 12 ? 124.185 134.372 151.073 1.00 159.66 12 TYR B O 1
ATOM 1457 N N . SER B 2 13 ? 124.269 136.628 150.988 1.00 141.08 13 SER B N 1
ATOM 1458 C CA . SER B 2 13 ? 125.508 136.656 150.225 1.00 141.08 13 SER B CA 1
ATOM 1459 C C . SER B 2 13 ? 126.656 136.078 151.042 1.00 141.08 13 SER B C 1
ATOM 1460 O O . SER B 2 13 ? 126.666 136.144 152.275 1.00 141.08 13 SER B O 1
ATOM 1463 N N . GLU B 2 14 ? 127.633 135.499 150.338 1.00 143.78 14 GLU B N 1
ATOM 1464 C CA . GLU B 2 14 ? 128.801 134.953 151.021 1.00 143.78 14 GLU B CA 1
ATOM 1465 C C . GLU B 2 14 ? 129.515 136.029 151.822 1.00 143.78 14 GLU B C 1
ATOM 1466 O O . GLU B 2 14 ? 129.985 135.768 152.936 1.00 143.78 14 GLU B O 1
ATOM 1472 N N . ALA B 2 15 ? 129.577 137.248 151.286 1.00 137.33 15 ALA B N 1
ATOM 1473 C CA . ALA B 2 15 ? 130.156 138.348 152.038 1.00 137.33 15 ALA B CA 1
ATOM 1474 C C . ALA B 2 15 ? 129.374 138.594 153.316 1.00 137.33 15 ALA B C 1
ATOM 1475 O O . ALA B 2 15 ? 129.962 138.863 154.370 1.00 137.33 15 ALA B O 1
ATOM 1477 N N . GLN B 2 16 ? 128.044 138.504 153.243 1.00 127.93 16 GLN B N 1
ATOM 1478 C CA . GLN B 2 16 ? 127.221 138.815 154.407 1.00 127.93 16 GLN B CA 1
ATOM 1479 C C . GLN B 2 16 ? 127.489 137.849 155.552 1.00 127.93 16 GLN B C 1
ATOM 1480 O O . GLN B 2 16 ? 127.793 138.272 156.672 1.00 127.93 16 GLN B O 1
ATOM 1486 N N . LYS B 2 17 ? 127.399 136.545 155.291 1.00 121.49 17 LYS B N 1
ATOM 1487 C CA . LYS B 2 17 ? 127.652 135.590 156.364 1.00 121.49 17 LYS B CA 1
ATOM 1488 C C . LYS B 2 17 ? 129.114 135.584 156.781 1.00 121.49 17 LYS B C 1
ATOM 1489 O O . LYS B 2 17 ? 129.422 135.299 157.941 1.00 121.49 17 LYS B O 1
ATOM 1495 N N . ARG B 2 18 ? 130.025 135.900 155.862 1.00 121.94 18 ARG B N 1
ATOM 1496 C CA . ARG B 2 18 ? 131.430 136.016 156.236 1.00 121.94 18 ARG B CA 1
ATOM 1497 C C . ARG B 2 18 ? 131.629 137.122 157.266 1.00 121.94 18 ARG B C 1
ATOM 1498 O O . ARG B 2 18 ? 132.248 136.914 158.323 1.00 121.94 18 ARG B O 1
ATOM 1506 N N . ALA B 2 19 ? 131.090 138.307 156.979 1.00 110.70 19 ALA B N 1
ATOM 1507 C CA . ALA B 2 19 ? 131.164 139.405 157.932 1.00 110.70 19 ALA B CA 1
ATOM 1508 C C . ALA B 2 19 ? 130.433 139.057 159.218 1.00 110.70 19 ALA B C 1
ATOM 1509 O O . ALA B 2 19 ? 130.852 139.458 160.309 1.00 110.70 19 ALA B O 1
ATOM 1511 N N . LEU B 2 20 ? 129.333 138.312 159.106 1.00 104.58 20 LEU B N 1
ATOM 1512 C CA . LEU B 2 20 ? 128.607 137.872 160.290 1.00 104.58 20 LEU B CA 1
ATOM 1513 C C . LEU B 2 20 ? 129.491 137.010 161.178 1.00 104.58 20 LEU B C 1
ATOM 1514 O O . LEU B 2 20 ? 129.517 137.177 162.401 1.00 104.58 20 LEU B O 1
ATOM 1519 N N . LEU B 2 21 ? 130.224 136.080 160.570 1.00 117.25 21 LEU B N 1
ATOM 1520 C CA . LEU B 2 21 ? 131.140 135.241 161.331 1.00 117.25 21 LEU B CA 1
ATOM 1521 C C . LEU B 2 21 ? 132.196 136.083 162.026 1.00 117.25 21 LEU B C 1
ATOM 1522 O O . LEU B 2 21 ? 132.457 135.912 163.224 1.00 117.25 21 LEU B O 1
ATOM 1527 N N . PHE B 2 22 ? 132.813 137.006 161.287 1.00 116.41 22 PHE B N 1
ATOM 1528 C CA . PHE B 2 22 ? 133.853 137.825 161.901 1.00 116.41 22 PHE B CA 1
ATOM 1529 C C . PHE B 2 22 ? 133.301 138.631 163.067 1.00 116.41 22 PHE B C 1
ATOM 1530 O O . PHE B 2 22 ? 133.915 138.693 164.138 1.00 116.41 22 PHE B O 1
ATOM 1538 N N . ARG B 2 23 ? 132.134 139.243 162.885 1.00 123.27 23 ARG B N 1
ATOM 1539 C CA . ARG B 2 23 ? 131.596 140.102 163.931 1.00 123.27 23 ARG B CA 1
ATOM 1540 C C . ARG B 2 23 ? 131.163 139.290 165.145 1.00 123.27 23 ARG B C 1
ATOM 1541 O O . ARG B 2 23 ? 131.350 139.724 166.288 1.00 123.27 23 ARG B O 1
ATOM 1549 N N . LEU B 2 24 ? 130.588 138.107 164.922 1.00 112.24 24 LEU B N 1
ATOM 1550 C CA . LEU B 2 24 ? 130.214 137.254 166.042 1.00 112.24 24 LEU B CA 1
ATOM 1551 C C . LEU B 2 24 ? 131.439 136.814 166.826 1.00 112.24 24 LEU B C 1
ATOM 1552 O O . LEU B 2 24 ? 131.432 136.824 168.064 1.00 112.24 24 LEU B O 1
ATOM 1557 N N . ALA B 2 25 ? 132.506 136.431 166.122 1.00 126.61 25 ALA B N 1
ATOM 1558 C CA . ALA B 2 25 ? 133.738 136.074 166.812 1.00 126.61 25 ALA B CA 1
ATOM 1559 C C . ALA B 2 25 ? 134.272 137.255 167.606 1.00 126.61 25 ALA B C 1
ATOM 1560 O O . ALA B 2 25 ? 134.711 137.097 168.753 1.00 126.61 25 ALA B O 1
ATOM 1562 N N . ALA B 2 26 ? 134.235 138.448 167.010 1.00 137.47 26 ALA B N 1
ATOM 1563 C CA . ALA B 2 26 ? 134.685 139.646 167.706 1.00 137.47 26 ALA B CA 1
ATOM 1564 C C . ALA B 2 26 ? 133.912 139.848 168.997 1.00 137.47 26 ALA B C 1
ATOM 1565 O O . ALA B 2 26 ? 134.502 140.048 170.065 1.00 137.47 26 ALA B O 1
ATOM 1567 N N . ALA B 2 27 ? 132.582 139.799 168.913 1.00 133.90 27 ALA B N 1
ATOM 1568 C CA . ALA B 2 27 ? 131.757 140.035 170.089 1.00 133.90 27 ALA B CA 1
ATOM 1569 C C . ALA B 2 27 ? 132.034 138.999 171.166 1.00 133.90 27 ALA B C 1
ATOM 1570 O O . ALA B 2 27 ? 132.204 139.343 172.343 1.00 133.90 27 ALA B O 1
ATOM 1572 N N . VAL B 2 28 ? 132.107 137.724 170.780 1.00 126.95 28 VAL B N 1
ATOM 1573 C CA . VAL B 2 28 ? 132.342 136.673 171.763 1.00 126.95 28 VAL B CA 1
ATOM 1574 C C . VAL B 2 28 ? 133.673 136.898 172.463 1.00 126.95 28 VAL B C 1
ATOM 1575 O O . VAL B 2 28 ? 133.755 136.897 173.698 1.00 126.95 28 VAL B O 1
ATOM 1579 N N . VAL B 2 29 ? 134.732 137.122 171.683 1.00 155.07 29 VAL B N 1
ATOM 1580 C CA . VAL B 2 29 ? 136.060 137.256 172.269 1.00 155.07 29 VAL B CA 1
ATOM 1581 C C . VAL B 2 29 ? 136.120 138.467 173.188 1.00 155.07 29 VAL B C 1
ATOM 1582 O O . VAL B 2 29 ? 136.641 138.387 174.307 1.00 155.07 29 VAL B O 1
ATOM 1586 N N . GLU B 2 30 ? 135.577 139.605 172.745 1.00 164.79 30 GLU B N 1
ATOM 1587 C CA . GLU B 2 30 ? 135.673 140.804 173.568 1.00 164.79 30 GLU B CA 1
ATOM 1588 C C . GLU B 2 30 ? 134.825 140.688 174.824 1.00 164.79 30 GLU B C 1
ATOM 1589 O O . GLU B 2 30 ? 135.154 141.296 175.848 1.00 164.79 30 GLU B O 1
ATOM 1595 N N . ALA B 2 31 ? 133.734 139.925 174.772 1.00 150.90 31 ALA B N 1
ATOM 1596 C CA . ALA B 2 31 ? 132.852 139.866 175.928 1.00 150.90 31 ALA B CA 1
ATOM 1597 C C . ALA B 2 31 ? 133.344 138.8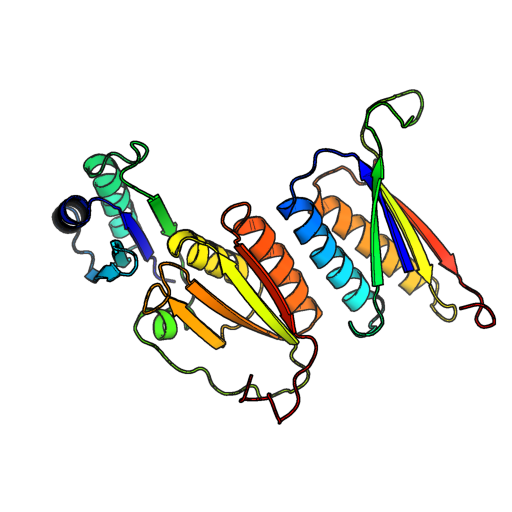57 176.957 1.00 150.90 31 ALA B C 1
ATOM 1598 O O . ALA B 2 31 ? 133.504 139.195 178.135 1.00 150.90 31 ALA B O 1
ATOM 1600 N N . THR B 2 32 ? 133.594 137.617 176.541 1.00 149.70 32 THR B N 1
ATOM 1601 C CA . THR B 2 32 ? 134.030 136.606 177.495 1.00 149.70 32 THR B CA 1
ATOM 1602 C C . THR B 2 32 ? 135.529 136.637 177.750 1.00 149.70 32 THR B C 1
ATOM 1603 O O . THR B 2 32 ? 135.999 135.952 178.665 1.00 149.70 32 THR B O 1
ATOM 1607 N N . GLY B 2 33 ? 136.286 137.402 176.969 1.00 157.67 33 GLY B N 1
ATOM 1608 C CA . GLY B 2 33 ? 137.713 137.502 177.191 1.00 157.67 33 GLY B CA 1
ATOM 1609 C C . GLY B 2 33 ? 138.500 136.256 176.865 1.00 157.67 33 GLY B C 1
ATOM 1610 O O . GLY B 2 33 ? 139.646 136.130 177.303 1.00 157.67 33 GLY B O 1
ATOM 1611 N N . THR B 2 34 ? 137.921 135.325 176.104 1.00 162.46 34 THR B N 1
ATOM 1612 C CA . THR B 2 34 ? 138.738 134.166 175.792 1.00 162.46 34 THR B CA 1
ATOM 1613 C C . THR B 2 34 ? 139.580 134.426 174.548 1.00 162.46 34 THR B C 1
ATOM 1614 O O . THR B 2 34 ? 139.206 135.231 173.691 1.00 162.46 34 THR B O 1
ATOM 1618 N N . PRO B 2 35 ? 140.740 133.783 174.437 1.00 150.49 35 PRO B N 1
ATOM 1619 C CA . PRO B 2 35 ? 141.527 133.904 173.207 1.00 150.49 35 PRO B CA 1
ATOM 1620 C C . PRO B 2 35 ? 140.822 133.242 172.034 1.00 150.49 35 PRO B C 1
ATOM 1621 O O . PRO B 2 35 ? 139.909 132.428 172.194 1.00 150.49 35 PRO B O 1
ATOM 1625 N N . LEU B 2 36 ? 141.268 133.606 170.830 1.00 142.64 36 LEU B N 1
ATOM 1626 C CA . LEU B 2 36 ? 140.724 133.011 169.616 1.00 142.64 36 LEU B CA 1
ATOM 1627 C C . LEU B 2 36 ? 140.959 131.511 169.560 1.00 142.64 36 LEU B C 1
ATOM 1628 O O . LEU B 2 36 ? 140.280 130.815 168.798 1.00 142.64 36 LEU B O 1
ATOM 1633 N N . GLU B 2 37 ? 141.902 131.001 170.353 1.00 165.64 37 GLU B N 1
ATOM 1634 C CA . GLU B 2 37 ? 142.288 129.601 170.253 1.00 165.64 37 GLU B CA 1
ATOM 1635 C C . GLU B 2 37 ? 141.187 128.664 170.731 1.00 165.64 37 GLU B C 1
ATOM 1636 O O . GLU B 2 37 ? 141.167 127.492 170.342 1.00 165.64 37 GLU B O 1
ATOM 1642 N N . ASN B 2 38 ? 140.266 129.148 171.559 1.00 169.28 38 ASN B N 1
ATOM 1643 C CA . ASN B 2 38 ? 139.220 128.300 172.112 1.00 169.28 38 ASN B CA 1
ATOM 1644 C C . ASN B 2 38 ? 137.816 128.727 171.700 1.00 169.28 38 ASN B C 1
ATOM 1645 O O . ASN B 2 38 ? 136.842 128.281 172.315 1.00 169.28 38 ASN B O 1
ATOM 1650 N N . VAL B 2 39 ? 137.681 129.570 170.681 1.00 158.43 39 VAL B N 1
ATOM 1651 C CA . VAL B 2 39 ? 136.371 130.052 170.251 1.00 158.43 39 VAL B CA 1
ATOM 1652 C C . VAL B 2 39 ? 135.988 129.392 168.929 1.00 158.43 39 VAL B C 1
ATOM 1653 O O . VAL B 2 39 ? 136.685 129.533 167.918 1.00 158.43 39 VAL B O 1
ATOM 1657 N N . ARG B 2 40 ? 134.894 128.639 168.943 1.00 153.91 40 ARG B N 1
ATOM 1658 C CA . ARG B 2 40 ? 134.423 127.911 167.776 1.00 153.91 40 ARG B CA 1
ATOM 1659 C C . ARG B 2 40 ? 132.987 128.317 167.471 1.00 153.91 40 ARG B C 1
ATOM 1660 O O . ARG B 2 40 ? 132.168 128.455 168.385 1.00 153.91 40 ARG B O 1
ATOM 1668 N N . ILE B 2 41 ? 132.678 128.490 166.189 1.00 138.12 41 ILE B N 1
ATOM 1669 C CA . ILE B 2 41 ? 131.345 128.915 165.772 1.00 138.12 41 ILE B CA 1
ATOM 1670 C C . ILE B 2 41 ? 130.922 128.101 164.559 1.00 138.12 41 ILE B C 1
ATOM 1671 O O . ILE B 2 41 ? 131.733 127.807 163.677 1.00 138.12 41 ILE B O 1
ATOM 1676 N N . ILE B 2 42 ? 129.648 127.717 164.533 1.00 130.57 42 ILE B N 1
ATOM 1677 C CA . ILE B 2 42 ? 129.074 126.923 163.453 1.00 130.57 42 ILE B CA 1
ATOM 1678 C C . ILE B 2 42 ? 127.658 127.415 163.189 1.00 130.57 42 ILE B C 1
ATOM 1679 O O . ILE B 2 42 ? 126.916 127.751 164.121 1.00 130.57 42 ILE B O 1
ATOM 1684 N N . LEU B 2 43 ? 127.275 127.461 161.918 1.00 138.98 43 LEU B N 1
ATOM 1685 C CA . LEU B 2 43 ? 125.913 127.849 161.590 1.00 138.98 43 LEU B CA 1
ATOM 1686 C C . LEU B 2 43 ? 125.452 127.162 160.315 1.00 138.98 43 LEU B C 1
ATOM 1687 O O . LEU B 2 43 ? 126.261 126.708 159.503 1.00 138.98 43 LEU B O 1
ATOM 1692 N N . THR B 2 44 ? 124.131 127.087 160.165 1.00 149.64 44 THR B N 1
ATOM 1693 C CA . THR B 2 44 ? 123.494 126.465 159.017 1.00 149.64 44 THR B CA 1
ATOM 1694 C C . THR B 2 44 ? 122.185 127.178 158.708 1.00 149.64 44 THR B C 1
ATOM 1695 O O . THR B 2 44 ? 121.651 127.940 159.522 1.00 149.64 44 THR B O 1
ATOM 1699 N N . THR B 2 45 ? 121.672 126.912 157.513 1.00 145.84 45 THR B N 1
ATOM 1700 C CA . THR B 2 45 ? 120.477 127.563 157.006 1.00 145.84 45 THR B CA 1
ATOM 1701 C C . THR B 2 45 ? 119.330 126.570 156.872 1.00 145.84 45 THR B C 1
ATOM 1702 O O . THR B 2 45 ? 119.522 125.351 156.861 1.00 145.84 45 THR B O 1
ATOM 1706 N N . TYR B 2 46 ? 118.126 127.123 156.775 1.00 147.67 46 TYR B N 1
ATOM 1707 C CA . TYR B 2 46 ? 116.909 126.344 156.597 1.00 147.67 46 TYR B CA 1
ATOM 1708 C C . TYR B 2 46 ? 116.073 126.949 155.477 1.00 147.67 46 TYR B C 1
ATOM 1709 O O . TYR B 2 46 ? 116.233 128.118 155.117 1.00 147.67 46 TYR B O 1
ATOM 1718 N N . ALA B 2 47 ? 115.177 126.135 154.929 1.00 151.43 47 ALA B N 1
ATOM 1719 C CA . ALA B 2 47 ? 114.359 126.575 153.810 1.00 151.43 47 ALA B CA 1
ATOM 1720 C C . ALA B 2 47 ? 113.415 127.695 154.244 1.00 151.43 47 ALA B C 1
ATOM 1721 O O . ALA B 2 47 ? 112.915 127.686 155.371 1.00 151.43 47 ALA B O 1
ATOM 1723 N N . PRO B 2 48 ? 113.180 128.688 153.385 1.00 169.97 48 PRO B N 1
ATOM 1724 C CA . PRO B 2 48 ? 112.209 129.739 153.732 1.00 169.97 48 PRO B CA 1
ATOM 1725 C C . PRO B 2 48 ? 110.796 129.220 153.927 1.00 169.97 48 PRO B C 1
ATOM 1726 O O . PRO B 2 48 ? 110.074 129.727 154.794 1.00 169.97 48 PRO B O 1
ATOM 1730 N N . ALA B 2 49 ? 110.381 128.219 153.156 1.00 150.03 49 ALA B N 1
ATOM 1731 C CA . ALA B 2 49 ? 109.043 127.656 153.254 1.00 150.03 49 ALA B CA 1
ATOM 1732 C C . ALA B 2 49 ? 108.939 126.596 154.333 1.00 150.03 49 ALA B C 1
ATOM 1733 O O . ALA B 2 49 ? 108.038 125.751 154.283 1.00 150.03 49 ALA B O 1
ATOM 1735 N N . ASP B 2 50 ? 109.844 126.634 155.305 1.00 149.06 50 ASP B N 1
ATOM 1736 C CA . ASP B 2 50 ? 110.045 125.541 156.237 1.00 149.06 50 ASP B CA 1
ATOM 1737 C C . ASP B 2 50 ? 109.702 125.911 157.677 1.00 149.06 50 ASP B C 1
ATOM 1738 O O . ASP B 2 50 ? 109.300 125.029 158.442 1.00 149.06 50 ASP B O 1
ATOM 1743 N N . VAL B 2 51 ? 109.783 127.185 158.049 1.00 121.63 51 VAL B N 1
ATOM 1744 C CA . VAL B 2 51 ? 109.656 127.599 159.439 1.00 121.63 51 VAL B CA 1
ATOM 1745 C C . VAL B 2 51 ? 108.356 128.373 159.633 1.00 121.63 51 VAL B C 1
ATOM 1746 O O . VAL B 2 51 ? 107.821 128.994 158.710 1.00 121.63 51 VAL B O 1
ATOM 1750 N N . LEU B 2 52 ? 107.845 128.324 160.861 1.00 122.73 52 LEU B N 1
ATOM 1751 C CA . LEU B 2 52 ? 106.694 129.106 161.284 1.00 122.73 52 LEU B CA 1
ATOM 1752 C C . LEU B 2 52 ? 107.125 130.088 162.360 1.00 122.73 52 LEU B C 1
ATOM 1753 O O . LEU B 2 52 ? 107.949 129.759 163.219 1.00 122.73 52 LEU B O 1
ATOM 1758 N N . LEU B 2 53 ? 106.562 131.294 162.314 1.00 139.11 53 LEU B N 1
ATOM 1759 C CA . LEU B 2 53 ? 106.869 132.346 163.282 1.00 139.11 53 LEU B CA 1
ATOM 1760 C C . LEU B 2 53 ? 105.556 133.009 163.695 1.00 139.11 53 LEU B C 1
ATOM 1761 O O . LEU B 2 53 ? 105.137 133.999 163.091 1.00 139.11 53 LEU B O 1
ATOM 1766 N N . GLY B 2 54 ? 104.914 132.461 164.725 1.00 146.64 54 GLY B N 1
ATOM 1767 C CA . GLY B 2 54 ? 103.709 133.052 165.276 1.00 146.64 54 GLY B CA 1
ATOM 1768 C C . GLY B 2 54 ? 102.540 133.149 164.317 1.00 146.64 54 GLY B C 1
ATOM 1769 O O . GLY B 2 54 ? 101.915 134.207 164.198 1.00 146.64 54 GLY B O 1
ATOM 1770 N N . GLY B 2 55 ? 102.231 132.057 163.625 1.00 146.08 55 GLY B N 1
ATOM 1771 C CA . GLY B 2 55 ? 101.168 132.061 162.645 1.00 146.08 55 GLY B CA 1
ATOM 1772 C C . GLY B 2 55 ? 101.570 132.567 161.280 1.00 146.08 55 GLY B C 1
ATOM 1773 O O . GLY B 2 55 ? 100.720 132.622 160.383 1.00 146.08 55 GLY B O 1
ATOM 1774 N N . ALA B 2 56 ? 102.831 132.940 161.096 1.00 155.40 56 ALA B N 1
ATOM 1775 C CA . ALA B 2 56 ? 103.354 133.365 159.808 1.00 155.40 56 ALA B CA 1
ATOM 1776 C C . ALA B 2 56 ? 104.397 132.363 159.341 1.00 155.40 56 ALA B C 1
ATOM 1777 O O . ALA B 2 56 ? 105.176 131.842 160.145 1.00 155.40 56 ALA B O 1
ATOM 1779 N N . ILE B 2 57 ? 104.403 132.088 158.041 1.00 147.50 57 ILE B N 1
ATOM 1780 C CA . ILE B 2 57 ? 105.326 131.138 157.437 1.00 147.50 57 ILE B CA 1
ATOM 1781 C C . ILE B 2 57 ? 106.073 131.848 156.320 1.00 147.50 57 ILE B C 1
ATOM 1782 O O . ILE B 2 57 ? 105.455 132.508 155.476 1.00 147.50 57 ILE B O 1
ATOM 1787 N N . GLY B 2 58 ? 107.396 131.713 156.314 1.00 161.61 58 GLY B N 1
ATOM 1788 C CA . GLY B 2 58 ? 108.248 132.331 155.322 1.00 161.61 58 GLY B CA 1
ATOM 1789 C C . GLY B 2 58 ? 108.975 133.565 155.808 1.00 161.61 58 GLY B C 1
ATOM 1790 O O . GLY B 2 58 ? 109.955 133.980 155.175 1.00 161.61 58 GLY B O 1
ATOM 1791 N N . VAL B 2 59 ? 108.526 134.163 156.901 1.00 151.02 59 VAL B N 1
ATOM 1792 C CA . VAL B 2 59 ? 109.242 135.308 157.474 1.00 151.02 59 VAL B CA 1
ATOM 1793 C C . VAL B 2 59 ? 110.558 134.828 158.074 1.00 151.02 59 VAL B C 1
ATOM 1794 O O . VAL B 2 59 ? 110.612 133.716 158.629 1.00 151.02 59 VAL B O 1
ATOM 1798 N N . PRO B 2 60 ? 111.635 135.603 157.981 1.00 149.12 60 PRO B N 1
ATOM 1799 C CA . PRO B 2 60 ? 112.931 135.116 158.458 1.00 149.12 60 PRO B CA 1
ATOM 1800 C C . PRO B 2 60 ? 113.001 135.082 159.974 1.00 149.12 60 PRO B C 1
ATOM 1801 O O . PRO B 2 60 ? 112.393 135.898 160.670 1.00 149.12 60 PRO B O 1
ATOM 1805 N N . LEU B 2 61 ? 113.813 134.166 160.512 1.00 152.70 61 LEU B N 1
ATOM 1806 C CA . LEU B 2 61 ? 114.006 134.114 161.988 1.00 152.70 61 LEU B CA 1
ATOM 1807 C C . LEU B 2 61 ? 115.389 133.532 162.318 1.00 152.70 61 LEU B C 1
ATOM 1808 O O . LEU B 2 61 ? 115.648 132.368 161.961 1.00 152.70 61 LEU B O 1
ATOM 1813 N N . VAL B 2 62 ? 116.233 134.307 162.998 1.00 126.51 62 VAL B N 1
ATOM 1814 C CA . VAL B 2 62 ? 117.612 133.828 163.306 1.00 126.51 62 VAL B CA 1
ATOM 1815 C C . VAL B 2 62 ? 117.660 133.352 164.764 1.00 126.51 62 VAL B C 1
ATOM 1816 O O . VAL B 2 62 ? 117.165 134.089 165.643 1.00 126.51 62 VAL B O 1
ATOM 1820 N N . VAL B 2 63 ? 118.232 132.171 165.000 1.00 120.62 63 VAL B N 1
ATOM 1821 C CA . VAL B 2 63 ? 118.344 131.659 166.360 1.00 120.62 63 VAL B CA 1
ATOM 1822 C C . VAL B 2 63 ? 119.797 131.317 166.657 1.00 120.62 63 VAL B C 1
ATOM 1823 O O . VAL B 2 63 ? 120.511 130.780 165.801 1.00 120.62 63 VAL B O 1
ATOM 1827 N N . ILE B 2 64 ? 120.223 131.652 167.869 1.00 121.43 64 ILE B N 1
ATOM 1828 C CA . ILE B 2 64 ? 121.587 131.485 168.345 1.00 121.43 64 ILE B CA 1
ATOM 1829 C C . ILE B 2 64 ? 121.555 130.434 169.441 1.00 121.43 64 ILE B C 1
ATOM 1830 O O . ILE B 2 64 ? 120.735 130.530 170.358 1.00 121.43 64 ILE B O 1
ATOM 1835 N N . LEU B 2 65 ? 122.452 129.452 169.374 1.00 147.77 65 LEU B N 1
ATOM 1836 C CA . LEU B 2 65 ? 122.631 128.509 170.469 1.00 147.77 65 LEU B CA 1
ATOM 1837 C C . LEU B 2 65 ? 124.090 128.470 170.882 1.00 147.77 65 LEU B C 1
ATOM 1838 O O . LEU B 2 65 ? 124.978 128.274 170.043 1.00 147.77 65 LEU B O 1
ATOM 1843 N N . VAL B 2 66 ? 124.317 128.635 172.181 1.00 154.82 66 VAL B N 1
ATOM 1844 C CA . VAL B 2 66 ? 125.646 128.700 172.770 1.00 154.82 66 VAL B CA 1
ATOM 1845 C C . VAL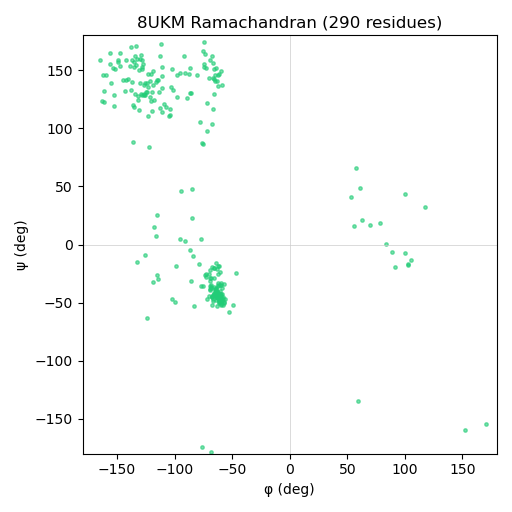 B 2 66 ? 125.787 127.584 173.795 1.00 154.82 66 VAL B C 1
ATOM 1846 O O . VAL B 2 66 ? 124.820 127.199 174.456 1.00 154.82 66 VAL B O 1
ATOM 1850 N N . TYR B 2 67 ? 127.004 127.060 173.920 1.00 169.26 67 TYR B N 1
ATOM 1851 C CA . TYR B 2 67 ? 127.352 126.080 174.944 1.00 169.26 67 TYR B CA 1
ATOM 1852 C C . TYR B 2 67 ? 128.518 126.644 175.744 1.00 169.26 67 TYR B C 1
ATOM 1853 O O . TYR B 2 67 ? 129.635 126.747 175.226 1.00 169.26 67 TYR B O 1
ATOM 1862 N N . LEU B 2 68 ? 128.266 127.006 177.001 1.00 179.72 68 LEU B N 1
ATOM 1863 C CA . LEU B 2 68 ? 129.212 127.808 177.764 1.00 179.72 68 LEU B CA 1
ATOM 1864 C C . LEU B 2 68 ? 129.459 127.192 179.135 1.00 179.72 68 LEU B C 1
ATOM 1865 O O . LEU B 2 68 ? 128.592 126.525 179.699 1.00 179.72 68 LEU B O 1
ATOM 1870 N N . LEU B 2 69 ? 130.660 127.420 179.661 1.00 184.04 69 LEU B N 1
ATOM 1871 C CA . LEU B 2 69 ? 131.074 126.828 180.926 1.00 184.04 69 LEU B CA 1
ATOM 1872 C C . LEU B 2 69 ? 130.663 127.695 182.109 1.00 184.04 69 LEU B C 1
ATOM 1873 O O . LEU B 2 69 ? 130.664 128.926 182.038 1.00 184.04 69 LEU B O 1
ATOM 1878 N N . GLU B 2 70 ? 130.356 127.034 183.223 1.00 202.66 70 GLU B N 1
ATOM 1879 C CA . GLU B 2 70 ? 129.877 127.725 184.410 1.00 202.66 70 GLU B CA 1
ATOM 1880 C C . GLU B 2 70 ? 130.991 128.573 185.020 1.00 202.66 70 GLU B C 1
ATOM 1881 O O . GLU B 2 70 ? 132.113 128.649 184.511 1.00 202.66 70 GLU B O 1
ATOM 1887 N N . GLY B 2 71 ? 130.669 129.219 186.137 1.00 172.94 71 GLY B N 1
ATOM 1888 C CA . GLY B 2 71 ? 131.561 130.169 186.754 1.00 172.94 71 GLY B CA 1
ATOM 1889 C C . GLY B 2 71 ? 131.405 131.585 186.254 1.00 172.94 71 GLY B C 1
ATOM 1890 O O . GLY B 2 71 ? 132.040 132.494 186.803 1.00 172.94 71 GLY B O 1
ATOM 1891 N N . LEU B 2 72 ? 130.582 131.801 185.233 1.00 155.63 72 LEU B N 1
ATOM 1892 C CA . LEU B 2 72 ? 130.309 133.137 184.730 1.00 155.63 72 LEU B CA 1
ATOM 1893 C C . LEU B 2 72 ? 129.128 133.725 185.488 1.00 155.63 72 LEU B C 1
ATOM 1894 O O . LEU B 2 72 ? 128.060 133.110 185.560 1.00 155.63 72 LEU B O 1
ATOM 1899 N N . SER B 2 73 ? 129.328 134.910 186.052 1.00 163.73 73 SER B N 1
ATOM 1900 C CA . SER B 2 73 ? 128.275 135.562 186.803 1.00 163.73 73 SER B CA 1
ATOM 1901 C C . SER B 2 73 ? 127.128 135.947 185.871 1.00 163.73 73 SER B C 1
ATOM 1902 O O . SER B 2 73 ? 127.321 136.088 184.662 1.00 163.73 73 SER B O 1
ATOM 1905 N N . PRO B 2 74 ? 125.918 136.098 186.408 1.00 156.51 74 PRO B N 1
ATOM 1906 C CA . PRO B 2 74 ? 124.785 136.469 185.548 1.00 156.51 74 PRO B CA 1
ATOM 1907 C C . PRO B 2 74 ? 124.988 137.765 184.787 1.00 156.51 74 PRO B C 1
ATOM 1908 O O . PRO B 2 74 ? 124.498 137.884 183.657 1.00 156.51 74 PRO B O 1
ATOM 1912 N N . GLU B 2 75 ? 125.690 138.745 185.362 1.00 164.80 75 GLU B N 1
ATOM 1913 C CA . GLU B 2 75 ? 125.841 140.025 184.679 1.00 164.80 75 GLU B CA 1
ATOM 1914 C C . GLU B 2 75 ? 126.653 139.873 183.397 1.00 164.80 75 GLU B C 1
ATOM 1915 O O . GLU B 2 75 ? 126.302 140.437 182.355 1.00 164.80 75 GLU B O 1
ATOM 1921 N N . GLN B 2 76 ? 127.734 139.091 183.441 1.00 162.53 76 GLN B N 1
ATOM 1922 C CA . GLN B 2 76 ? 128.497 138.890 182.216 1.00 162.53 76 GLN B CA 1
ATOM 1923 C C . GLN B 2 76 ? 127.755 137.984 181.247 1.00 162.53 76 GLN B C 1
ATOM 1924 O O . GLN B 2 76 ? 127.928 138.111 180.033 1.00 162.53 76 GLN B O 1
ATOM 1930 N N . LYS B 2 77 ? 126.912 137.083 181.751 1.00 143.27 77 LYS B N 1
ATOM 1931 C CA . LYS B 2 77 ? 126.048 136.319 180.857 1.00 143.27 77 LYS B CA 1
ATOM 1932 C C . LYS B 2 77 ? 125.120 137.250 180.089 1.00 143.27 77 LYS B C 1
ATOM 1933 O O . LYS B 2 77 ? 124.940 137.111 178.872 1.00 143.27 77 LYS B O 1
ATOM 1939 N N . ALA B 2 78 ? 124.536 138.223 180.788 1.00 140.72 78 ALA B N 1
ATOM 1940 C CA . ALA B 2 78 ? 123.694 139.213 180.128 1.00 140.72 78 ALA B CA 1
ATOM 1941 C C . ALA B 2 78 ? 124.500 140.053 179.148 1.00 140.72 78 ALA B C 1
ATOM 1942 O O . ALA B 2 78 ? 124.000 140.428 178.082 1.00 140.72 78 ALA B O 1
ATOM 1944 N N . ALA B 2 79 ? 125.744 140.375 179.503 1.00 140.22 79 ALA B N 1
ATOM 1945 C CA . ALA B 2 79 ? 126.603 141.123 178.591 1.00 140.22 79 ALA B CA 1
ATOM 1946 C C . ALA B 2 79 ? 126.847 140.339 177.306 1.00 140.22 79 ALA B C 1
ATOM 1947 O O . ALA B 2 79 ? 126.763 140.889 176.203 1.00 140.22 79 ALA B O 1
ATOM 1949 N N . LEU B 2 80 ? 127.147 139.044 177.436 1.00 138.77 80 LEU B N 1
ATOM 1950 C CA . LEU B 2 80 ? 127.280 138.184 176.264 1.00 138.77 80 LEU B CA 1
ATOM 1951 C C . LEU B 2 80 ? 126.004 138.169 175.438 1.00 138.77 80 LEU B C 1
ATOM 1952 O O . LEU B 2 80 ? 126.051 138.277 174.208 1.00 138.77 80 LEU B O 1
ATOM 1957 N N . VAL B 2 81 ? 124.854 138.032 176.097 1.00 123.52 81 VAL B N 1
ATOM 1958 C CA . VAL B 2 81 ? 123.588 137.969 175.372 1.00 123.52 81 VAL B CA 1
ATOM 1959 C C . VAL B 2 81 ? 123.365 139.251 174.579 1.00 123.52 81 VAL B C 1
ATOM 1960 O O . VAL B 2 81 ? 123.044 139.220 173.383 1.00 123.52 81 VAL B O 1
ATOM 1964 N N . LYS B 2 82 ? 123.547 140.397 175.235 1.00 117.67 82 LYS B N 1
ATOM 1965 C CA . LYS B 2 82 ? 123.341 141.679 174.573 1.00 117.67 82 LYS B CA 1
ATOM 1966 C C . LYS B 2 82 ? 124.318 141.872 173.423 1.00 117.67 82 LYS B C 1
ATOM 1967 O O . LYS B 2 82 ? 123.935 142.337 172.341 1.00 117.67 82 LYS B O 1
ATOM 1973 N N . ALA B 2 83 ? 125.589 141.526 173.640 1.00 119.31 83 ALA B N 1
ATOM 1974 C CA . ALA B 2 83 ? 126.583 141.690 172.590 1.00 119.31 83 ALA B CA 1
ATOM 1975 C C . ALA B 2 83 ? 126.250 140.829 171.384 1.00 119.31 83 ALA B C 1
ATOM 1976 O O . ALA B 2 83 ? 126.312 141.298 170.243 1.00 119.31 83 ALA B O 1
ATOM 1978 N N . LEU B 2 84 ? 125.879 139.570 171.616 1.00 118.27 84 LEU B N 1
ATOM 1979 C CA . LEU B 2 84 ? 125.528 138.692 170.507 1.00 118.27 84 LEU B CA 1
ATOM 1980 C C . LEU B 2 84 ? 124.322 139.224 169.752 1.00 118.27 84 LEU B C 1
ATOM 1981 O O . LEU B 2 84 ? 124.311 139.246 168.513 1.00 118.27 84 LEU B O 1
ATOM 1986 N N . THR B 2 85 ? 123.295 139.659 170.484 1.00 122.47 85 THR B N 1
ATOM 1987 C CA . THR B 2 85 ? 122.093 140.171 169.840 1.00 122.47 85 THR B CA 1
ATOM 1988 C C . THR B 2 85 ? 122.418 141.367 168.960 1.00 122.47 85 THR B C 1
ATOM 1989 O O . THR B 2 85 ? 122.054 141.403 167.778 1.00 122.47 85 THR B O 1
ATOM 1993 N N . ALA B 2 86 ? 123.119 142.353 169.522 1.00 121.30 86 ALA B N 1
ATOM 1994 C CA . ALA B 2 86 ? 123.441 143.552 168.759 1.00 121.30 86 ALA B CA 1
ATOM 1995 C C . ALA B 2 86 ? 124.325 143.223 167.566 1.00 121.30 86 ALA B C 1
ATOM 1996 O O . ALA B 2 86 ? 124.128 143.761 166.470 1.00 121.30 86 ALA B O 1
ATOM 1998 N N . ALA B 2 87 ? 125.303 142.334 167.758 1.00 116.56 87 ALA B N 1
ATOM 1999 C CA . ALA B 2 87 ? 126.207 141.979 166.673 1.00 116.56 87 ALA B CA 1
ATOM 2000 C C . ALA B 2 87 ? 125.449 141.352 165.516 1.00 116.56 87 ALA B C 1
ATOM 2001 O O . ALA B 2 87 ? 125.606 141.764 164.364 1.00 116.56 87 ALA B O 1
ATOM 2003 N N . ALA B 2 88 ? 124.604 140.362 165.806 1.00 115.96 88 ALA B N 1
ATOM 2004 C CA . ALA B 2 88 ? 123.845 139.724 164.738 1.00 115.96 88 ALA B CA 1
ATOM 2005 C C . ALA B 2 88 ? 122.921 140.721 164.052 1.00 115.96 88 ALA B C 1
ATOM 2006 O O . ALA B 2 88 ? 122.850 140.773 162.814 1.00 115.96 88 ALA B O 1
ATOM 2008 N N . ALA B 2 89 ? 122.219 141.537 164.843 1.00 123.33 89 ALA B N 1
ATOM 2009 C CA . ALA B 2 89 ? 121.252 142.468 164.276 1.00 123.33 89 ALA B CA 1
ATOM 2010 C C . ALA B 2 89 ? 121.929 143.455 163.340 1.00 123.33 89 ALA B C 1
ATOM 2011 O O . ALA B 2 89 ? 121.446 143.709 162.232 1.00 123.33 89 ALA B O 1
ATOM 2013 N N . GLU B 2 90 ? 123.061 144.016 163.764 1.00 126.44 90 GLU B N 1
ATOM 2014 C CA . GLU B 2 90 ? 123.773 144.936 162.889 1.00 126.44 90 GLU B CA 1
ATOM 2015 C C . GLU B 2 90 ? 124.381 144.206 161.701 1.00 126.44 90 GLU B C 1
ATOM 2016 O O . GLU B 2 90 ? 124.485 144.779 160.611 1.00 126.44 90 GLU B O 1
ATOM 2022 N N . ALA B 2 91 ? 124.776 142.946 161.887 1.00 108.33 91 ALA B N 1
ATOM 2023 C CA . ALA B 2 91 ? 125.409 142.204 160.807 1.00 108.33 91 ALA B CA 1
ATOM 2024 C C . ALA B 2 91 ? 124.442 141.958 159.661 1.00 108.33 91 ALA B C 1
ATOM 2025 O O . ALA B 2 91 ? 124.821 142.066 158.490 1.00 108.33 91 ALA B O 1
ATOM 2027 N N . LEU B 2 92 ? 123.192 141.614 159.969 1.00 111.22 92 LEU B N 1
ATOM 2028 C CA . LEU B 2 92 ? 122.239 141.307 158.908 1.00 111.22 92 LEU B CA 1
ATOM 2029 C C . LEU B 2 92 ? 121.060 142.267 158.845 1.00 111.22 92 LEU B C 1
ATOM 2030 O O . LEU B 2 92 ? 120.125 142.026 158.072 1.00 111.22 92 LEU B O 1
ATOM 2035 N N . GLY B 2 93 ? 121.075 143.345 159.624 1.00 141.24 93 GLY B N 1
ATOM 2036 C CA . GLY B 2 93 ? 120.067 144.378 159.477 1.00 141.24 93 GLY B CA 1
ATOM 2037 C C . GLY B 2 93 ? 118.647 143.938 159.747 1.00 141.24 93 GLY B C 1
ATOM 2038 O O . GLY B 2 93 ? 117.707 144.595 159.293 1.00 141.24 93 GLY B O 1
ATOM 2039 N N . VAL B 2 94 ? 118.461 142.850 160.468 1.00 136.64 94 VAL B N 1
ATOM 2040 C CA . VAL B 2 94 ? 117.131 142.366 160.815 1.00 136.64 94 VAL B CA 1
ATOM 2041 C C . VAL B 2 94 ? 116.806 142.843 162.221 1.00 136.64 94 VAL B C 1
ATOM 2042 O O . VAL B 2 94 ? 117.688 142.945 163.079 1.00 136.64 94 VAL B O 1
ATOM 2046 N N . ASP B 2 95 ? 115.534 143.146 162.462 1.00 140.99 95 ASP B N 1
ATOM 2047 C CA . ASP B 2 95 ? 115.144 143.681 163.754 1.00 140.99 95 ASP B CA 1
ATOM 2048 C C . ASP B 2 95 ? 115.446 142.679 164.869 1.00 140.99 95 ASP B C 1
ATOM 2049 O O . ASP B 2 95 ? 115.388 141.465 164.662 1.00 140.99 95 ASP B O 1
ATOM 2054 N N . PRO B 2 96 ? 115.800 143.167 166.060 1.00 127.96 96 PRO B N 1
ATOM 2055 C CA . PRO B 2 96 ? 116.142 142.246 167.154 1.00 127.96 96 PRO B CA 1
ATOM 2056 C C . PRO B 2 96 ? 115.011 141.321 167.551 1.00 127.96 96 PRO B C 1
ATOM 2057 O O . PRO B 2 96 ? 115.274 140.250 168.106 1.00 127.96 96 PRO B O 1
ATOM 2061 N N . GLU B 2 97 ? 113.755 141.691 167.290 1.00 144.54 97 GLU B N 1
ATOM 2062 C CA . GLU B 2 97 ? 112.663 140.769 167.577 1.00 144.54 97 GLU B CA 1
ATOM 2063 C C . GLU B 2 97 ? 112.755 139.492 166.759 1.00 144.54 97 GLU B C 1
ATOM 2064 O O . GLU B 2 97 ? 112.123 138.498 167.122 1.00 144.54 97 GLU B O 1
ATOM 2070 N N . ASN B 2 98 ? 113.519 139.484 165.673 1.00 139.36 98 ASN B N 1
ATOM 2071 C CA . ASN B 2 98 ? 113.669 138.266 164.892 1.00 139.36 98 ASN B CA 1
ATOM 2072 C C . ASN B 2 98 ? 114.911 137.467 165.256 1.00 139.36 98 ASN B C 1
ATOM 2073 O O . ASN B 2 98 ? 115.194 136.462 164.598 1.00 139.36 98 ASN B O 1
ATOM 2078 N N . ILE B 2 99 ? 115.662 137.881 166.271 1.00 127.99 99 ILE B N 1
ATOM 2079 C CA . ILE B 2 99 ? 116.815 137.127 166.745 1.00 127.99 99 ILE B CA 1
ATOM 2080 C C . ILE B 2 99 ? 116.499 136.601 168.133 1.00 127.99 99 ILE B C 1
ATOM 2081 O O . ILE B 2 99 ? 116.287 137.382 169.070 1.00 127.99 99 ILE B O 1
ATOM 2086 N N . ARG B 2 100 ? 116.471 135.281 168.266 1.00 127.51 100 ARG B N 1
ATOM 2087 C CA . ARG B 2 100 ? 116.321 134.634 169.562 1.00 127.51 100 ARG B CA 1
ATOM 2088 C C . ARG B 2 100 ? 117.648 133.989 169.924 1.00 127.51 100 ARG B C 1
ATOM 2089 O O . ARG B 2 100 ? 118.146 133.136 169.184 1.00 127.51 100 ARG B O 1
ATOM 2097 N N . VAL B 2 101 ? 118.213 134.391 171.055 1.00 123.37 101 VAL B N 1
ATOM 2098 C CA . VAL B 2 101 ? 119.512 133.908 171.505 1.00 123.37 101 VAL B CA 1
ATOM 2099 C C . VAL B 2 101 ? 119.294 133.044 172.737 1.00 123.37 101 VAL B C 1
ATOM 2100 O O . VAL B 2 101 ? 118.514 133.400 173.629 1.00 123.37 101 VAL B O 1
ATOM 2104 N N . ILE B 2 102 ? 119.952 131.890 172.770 1.00 136.82 102 ILE B N 1
ATOM 2105 C CA . ILE B 2 102 ? 119.818 130.935 173.858 1.00 136.82 102 ILE B CA 1
ATOM 2106 C C . ILE B 2 102 ? 121.167 130.269 174.091 1.00 136.82 102 ILE B C 1
ATOM 2107 O O . ILE B 2 102 ? 121.915 130.006 173.142 1.00 136.82 102 ILE B O 1
ATOM 2112 N N . LEU B 2 103 ? 121.493 130.033 175.354 1.00 143.85 103 LEU B N 1
ATOM 2113 C CA . LEU B 2 103 ? 122.741 129.397 175.736 1.00 143.85 103 LEU B CA 1
ATOM 2114 C C . LEU B 2 103 ? 122.466 128.324 176.781 1.00 143.85 103 LEU B C 1
ATOM 2115 O O . LEU B 2 103 ? 121.402 128.281 177.399 1.00 143.85 103 LEU B O 1
ATOM 2120 N N . VAL B 2 104 ? 123.432 127.427 176.944 1.00 168.42 104 VAL B N 1
ATOM 2121 C CA . VAL B 2 104 ? 123.303 126.302 177.866 1.00 168.42 104 VAL B CA 1
ATOM 2122 C C . VAL B 2 104 ? 124.580 126.167 178.685 1.00 168.42 104 VAL B C 1
ATOM 2123 O O . VAL B 2 104 ? 125.685 126.129 178.118 1.00 168.42 104 VAL B O 1
ATOM 2127 N N . PRO B 2 105 ? 124.479 126.085 180.009 1.00 182.53 105 PRO B N 1
ATOM 2128 C CA . PRO B 2 105 ? 125.672 125.835 180.821 1.00 182.53 105 PRO B CA 1
ATOM 2129 C C . PRO B 2 105 ? 126.079 124.374 180.779 1.00 182.53 105 PRO B C 1
ATOM 2130 O O . PRO B 2 105 ? 125.442 123.513 181.394 1.00 182.53 105 PRO B O 1
ATOM 2134 N N . VAL B 2 106 ? 127.148 124.090 180.047 1.00 204.08 106 VAL B N 1
ATOM 2135 C CA . VAL B 2 106 ? 127.684 122.740 179.950 1.00 204.08 106 VAL B CA 1
ATOM 2136 C C . VAL B 2 106 ? 128.342 122.400 181.278 1.00 204.08 106 VAL B C 1
ATOM 2137 O O . VAL B 2 106 ? 129.272 123.100 181.699 1.00 204.08 106 VAL B O 1
ATOM 2141 N N . PRO B 2 107 ? 127.907 121.337 181.954 1.00 229.96 107 PRO B N 1
ATOM 2142 C CA . PRO B 2 107 ? 128.446 121.047 183.277 1.00 229.96 107 PRO B CA 1
ATOM 2143 C C . PRO B 2 107 ? 129.946 120.827 183.215 1.00 229.96 107 PRO B C 1
ATOM 2144 O O . PRO B 2 107 ? 130.483 120.374 182.189 1.00 229.96 107 PRO B O 1
ATOM 2148 N N . PRO B 2 108 ? 130.663 121.165 184.288 1.00 256.21 108 PRO B N 1
ATOM 2149 C CA . PRO B 2 108 ? 132.121 120.975 184.277 1.00 256.21 108 PRO B CA 1
ATOM 2150 C C . PRO B 2 108 ? 132.536 119.534 184.062 1.00 256.21 108 PRO B C 1
ATOM 2151 O O . PRO B 2 108 ? 133.577 119.285 183.444 1.00 256.21 108 PRO B O 1
ATOM 2155 N N . GLU B 2 109 ? 131.756 118.576 184.552 1.00 264.23 109 GLU B N 1
ATOM 2156 C CA . GLU B 2 109 ? 132.027 117.160 184.339 1.00 264.23 109 GLU B CA 1
ATOM 2157 C C . GLU B 2 109 ? 131.624 116.711 182.942 1.00 264.23 109 GLU B C 1
ATOM 2158 O O . GLU B 2 109 ? 131.767 115.535 182.599 1.00 264.23 109 GLU B O 1
ATOM 2164 N N . ASN B 2 110 ? 131.191 117.645 182.105 1.00 254.66 110 ASN B N 1
ATOM 2165 C CA . ASN B 2 110 ? 130.545 117.313 180.850 1.00 254.66 110 ASN B CA 1
ATOM 2166 C C . ASN B 2 110 ? 131.279 117.835 179.624 1.00 254.66 110 ASN B C 1
ATOM 2167 O O . ASN B 2 110 ? 131.241 117.183 178.577 1.00 254.66 110 ASN B O 1
ATOM 2172 N N . PHE B 2 111 ? 131.953 118.979 179.727 1.00 244.75 111 PHE B N 1
ATOM 2173 C CA . PHE B 2 111 ? 132.456 119.678 178.544 1.00 244.75 111 PHE B CA 1
ATOM 2174 C C . PHE B 2 111 ? 133.746 119.028 178.069 1.00 244.75 111 PHE B C 1
ATOM 2175 O O . PHE B 2 111 ? 134.837 119.331 178.549 1.00 244.75 111 PHE B O 1
#

Radius of gyration: 22.86 Å; Cα contacts (8 Å, |Δi|>4): 555; chains: 2; bounding box: 59×55×61 Å